Protein AF-A2FJ21-F1 (afdb_monomer_lite)

Sequence (201 aa):
MPNREFPWKVNTYGCFEEPEEEEEIDEIEDDSMVVILPEEIADHIIERTLNPHPFANYIYDKYVHAQSEGLKICIMNFILKLYCSEERRRDPSNKRFMEKLSVLRQAVALIFWSHLMCDEQRGSYISDYPDKKKVYHWAGMLDVLARDYASTHQESREVVHELCMARNRLRDEVTQGIYPDLEFPIPSVEEFKNYMNIQVC

Radius of gyration: 20.68 Å; chains: 1; bounding box: 57×54×44 Å

pLDDT: mean 85.11, std 20.12, range [29.27, 98.75]

Secondary structure (DSSP, 8-state):
-------------------------------SEEEE--HHHHHHHHHHHSS--HHHHHHHHHHHT-SSHHHHHHHHHHHHHHHHHHHTT--TT-HHHHHHHHHHHHHHHHHHHTTEEEETTTEEEEEE---HHHHHHHHHHHHHHHHHHHHH-TT-HHHHHHHHHHHHHHHHHHHHT-S------PPPHHHHHHHTT----

Organism: Trichomonas vaginalis (strain ATCC PRA-98 / G3) (NCBI:txid412133)

Foldseek 3Di:
DDDDDDDDDDDDDDDDDDDDDDPPPPPPVQQWDKDQADPVLVVVLVVLLPPADPVLVLLLVLLVPPPFPLLNLVSLVVLLVQLVVLVVVDDVVDPVSVVSNSNSLSSLSSVQNVQWDADPPRGIMGIDHLALSVLLSVLSSLLSSLVVCCVVDVPPPPSSVSSNVSSVVSVVCSVVCVGDHPVIDNDDPVVSCVSSVPDDD

Structure (mmCIF, N/CA/C/O backbone):
data_AF-A2FJ21-F1
#
_entry.id   AF-A2FJ21-F1
#
loop_
_atom_site.group_PDB
_atom_site.id
_atom_site.type_symbol
_atom_site.label_atom_id
_atom_site.label_alt_id
_atom_site.label_comp_id
_atom_site.label_asym_id
_atom_site.label_entity_id
_atom_site.label_seq_id
_atom_site.pdbx_PDB_ins_code
_atom_site.Cartn_x
_atom_site.Cartn_y
_atom_site.Cartn_z
_atom_site.occupancy
_atom_site.B_iso_or_equiv
_atom_site.auth_seq_id
_atom_site.auth_comp_id
_atom_site.auth_asym_id
_atom_site.auth_atom_id
_atom_site.pdbx_PDB_model_num
ATOM 1 N N . MET A 1 1 ? 15.520 -38.498 21.824 1.00 30.11 1 MET A N 1
ATOM 2 C CA . MET A 1 1 ? 14.236 -38.249 22.522 1.00 30.11 1 MET A CA 1
ATOM 3 C C . MET A 1 1 ? 13.357 -37.402 21.606 1.00 30.11 1 MET A C 1
ATOM 5 O O . MET A 1 1 ? 13.927 -36.656 20.825 1.00 30.11 1 MET A O 1
ATOM 9 N N . PRO A 1 2 ? 12.034 -37.616 21.592 1.00 37.94 2 PRO A N 1
ATOM 10 C CA . PRO A 1 2 ? 11.385 -38.402 20.537 1.00 37.94 2 PRO A CA 1
ATOM 11 C C . PRO A 1 2 ? 10.468 -37.608 19.587 1.00 37.94 2 PRO A C 1
ATOM 13 O O . PRO A 1 2 ? 10.102 -36.470 19.858 1.00 37.94 2 PRO A O 1
ATOM 16 N N . ASN A 1 3 ? 10.091 -38.311 18.511 1.00 43.38 3 ASN A N 1
ATOM 17 C CA . ASN A 1 3 ? 8.992 -38.102 17.564 1.00 43.38 3 ASN A CA 1
ATOM 18 C C . ASN A 1 3 ? 7.776 -37.336 18.096 1.00 43.38 3 ASN A C 1
ATOM 20 O O . ASN A 1 3 ? 7.296 -37.623 19.193 1.00 43.38 3 ASN A O 1
ATOM 24 N N . ARG A 1 4 ? 7.146 -36.582 17.189 1.00 38.44 4 ARG A N 1
ATOM 25 C CA . ARG A 1 4 ? 5.731 -36.794 16.847 1.00 38.44 4 ARG A CA 1
ATOM 26 C C . ARG A 1 4 ? 5.462 -36.329 15.417 1.00 38.44 4 ARG A C 1
ATOM 28 O O . ARG A 1 4 ? 5.354 -35.141 15.143 1.00 38.44 4 ARG A O 1
ATOM 35 N N . GLU A 1 5 ? 5.378 -37.312 14.524 1.00 46.72 5 GLU A N 1
ATOM 36 C CA . GLU A 1 5 ? 4.539 -37.234 13.332 1.00 46.72 5 GLU A CA 1
ATOM 37 C C . GLU A 1 5 ? 3.127 -36.804 13.747 1.00 46.72 5 GLU A C 1
ATOM 39 O O . GLU A 1 5 ? 2.624 -37.257 14.780 1.00 46.72 5 GLU A O 1
ATOM 44 N N . PHE A 1 6 ? 2.480 -35.982 12.924 1.00 31.64 6 PHE A N 1
ATOM 45 C CA . PHE A 1 6 ? 1.029 -35.864 12.943 1.00 31.64 6 PHE A CA 1
ATOM 46 C C . PHE A 1 6 ? 0.458 -36.490 11.657 1.00 31.64 6 PHE A C 1
ATOM 48 O O . PHE A 1 6 ? 0.691 -35.957 10.572 1.00 31.64 6 PHE A O 1
ATOM 55 N N . PRO A 1 7 ? -0.259 -37.628 11.769 1.00 46.72 7 PRO A N 1
ATOM 56 C CA . PRO A 1 7 ? -1.168 -38.129 10.740 1.00 46.72 7 PRO A CA 1
ATOM 57 C C . PRO A 1 7 ? -2.396 -37.194 10.729 1.00 46.72 7 PRO A C 1
ATOM 59 O O . PRO A 1 7 ? -2.650 -36.512 11.715 1.00 46.72 7 PRO A O 1
ATOM 62 N N . TRP A 1 8 ? -3.125 -36.988 9.636 1.00 34.34 8 TRP A N 1
ATOM 63 C CA . TRP A 1 8 ? -4.107 -37.918 9.090 1.00 34.34 8 TRP A CA 1
ATOM 64 C C . TRP A 1 8 ? -4.487 -37.499 7.662 1.00 34.34 8 TRP A C 1
ATOM 66 O O . TRP A 1 8 ? -4.773 -36.334 7.399 1.00 34.34 8 TRP A O 1
ATOM 76 N N . LYS A 1 9 ? -4.563 -38.486 6.761 1.00 41.34 9 LYS A N 1
ATOM 77 C CA . LYS A 1 9 ? -5.443 -38.450 5.587 1.00 41.34 9 LYS A CA 1
ATOM 78 C C . LYS A 1 9 ? -6.891 -38.511 6.073 1.00 41.34 9 LYS A C 1
ATOM 80 O O . LYS A 1 9 ? -7.191 -39.355 6.918 1.00 41.34 9 LYS A O 1
ATOM 85 N N . VAL A 1 10 ? -7.781 -37.720 5.479 1.00 32.09 10 VAL A N 1
ATOM 86 C CA . VAL A 1 10 ? -9.228 -37.943 5.582 1.00 32.09 10 VAL A CA 1
ATOM 87 C C . VAL A 1 10 ? -9.802 -38.147 4.182 1.00 32.09 10 VAL A C 1
ATOM 89 O O . VAL A 1 10 ? -9.403 -37.507 3.215 1.00 32.09 10 VAL A O 1
ATOM 92 N N . ASN A 1 11 ? -10.648 -39.166 4.120 1.00 34.59 11 ASN A N 1
ATOM 93 C CA . ASN A 1 11 ? -11.192 -39.879 2.979 1.00 34.59 11 ASN A CA 1
ATOM 94 C C . ASN A 1 11 ? -12.381 -39.119 2.369 1.00 34.59 11 ASN A C 1
ATOM 96 O O . ASN A 1 11 ? -13.323 -38.796 3.086 1.00 34.59 11 ASN A O 1
ATOM 100 N N . THR A 1 12 ? -12.366 -38.881 1.059 1.00 38.34 12 THR A N 1
ATOM 101 C CA . THR A 1 12 ? -13.492 -38.326 0.298 1.00 38.34 12 THR A CA 1
ATOM 102 C C . THR A 1 12 ? -14.231 -39.462 -0.402 1.00 38.34 12 THR A C 1
ATOM 104 O O . THR A 1 12 ? -13.945 -39.720 -1.563 1.00 38.34 12 THR A O 1
ATOM 107 N N . TYR A 1 13 ? -15.141 -40.173 0.264 1.00 29.27 13 TYR A N 1
ATOM 108 C CA . TYR A 1 13 ? -16.112 -41.009 -0.453 1.00 29.27 13 TYR A CA 1
ATOM 109 C C . TYR A 1 13 ? -17.388 -41.230 0.365 1.00 29.27 13 TYR A C 1
ATOM 111 O O . TYR A 1 13 ? -17.390 -41.996 1.324 1.00 29.27 13 TYR A O 1
ATOM 119 N N . GLY A 1 14 ? -18.458 -40.577 -0.103 1.00 38.06 14 GLY A N 1
ATOM 120 C CA . GLY A 1 14 ? -19.838 -41.061 -0.105 1.00 38.06 14 GLY A CA 1
ATOM 121 C C . GLY A 1 14 ? -20.602 -41.028 1.213 1.00 38.06 14 GLY A C 1
ATOM 122 O O . GLY A 1 14 ? -20.409 -41.911 2.038 1.00 38.06 14 GLY A O 1
ATOM 123 N N . CYS A 1 15 ? -21.561 -40.103 1.327 1.00 31.97 15 CYS A N 1
ATOM 124 C CA . CYS A 1 15 ? -22.841 -40.320 2.009 1.00 31.97 15 CYS A CA 1
ATOM 125 C C . CYS A 1 15 ? -23.865 -39.247 1.576 1.00 31.97 15 CYS A C 1
ATOM 127 O O . CYS A 1 15 ? -23.770 -38.109 2.010 1.00 31.97 15 CYS A O 1
ATOM 129 N N . PHE A 1 16 ? -24.818 -39.693 0.750 1.00 35.31 16 PHE A N 1
ATOM 130 C CA . PHE A 1 16 ? -26.215 -39.252 0.614 1.00 35.31 16 PHE A CA 1
ATOM 131 C C . PHE A 1 16 ? -26.543 -37.844 0.081 1.00 35.31 16 PHE A C 1
ATOM 133 O O . PHE A 1 16 ? -26.333 -36.830 0.734 1.00 35.31 16 PHE A O 1
ATOM 140 N N . GLU A 1 17 ? -27.157 -37.844 -1.109 1.00 46.75 17 GLU A N 1
ATOM 141 C CA . GLU A 1 17 ? -28.149 -36.853 -1.537 1.00 46.75 17 GLU A CA 1
ATOM 142 C C . GLU A 1 17 ? -29.374 -36.923 -0.613 1.00 46.75 17 GLU A C 1
ATOM 144 O O . GLU A 1 17 ? -29.880 -38.021 -0.396 1.00 46.75 17 GLU A O 1
ATOM 149 N N . GLU A 1 18 ? -29.866 -35.771 -0.158 1.00 41.09 18 GLU A N 1
ATOM 150 C CA . GLU A 1 18 ? -31.280 -35.361 -0.192 1.00 41.09 18 GLU A CA 1
ATOM 151 C C . GLU A 1 18 ? -31.297 -33.821 -0.361 1.00 41.09 18 GL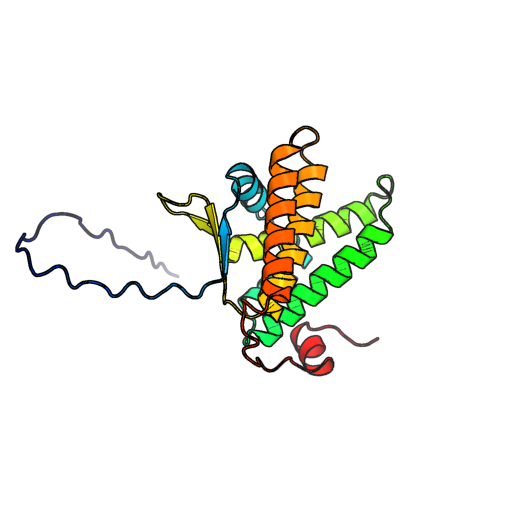U A C 1
ATOM 153 O O . GLU A 1 18 ? -30.410 -33.152 0.176 1.00 41.09 18 GLU A O 1
ATOM 158 N N . PRO A 1 19 ? -32.208 -33.246 -1.171 1.00 53.94 19 PRO A N 1
ATOM 159 C CA . PRO A 1 19 ? -32.237 -31.816 -1.448 1.00 53.94 19 PRO A CA 1
ATOM 160 C C . PRO A 1 19 ? -33.072 -31.119 -0.376 1.00 53.94 19 PRO A C 1
ATOM 162 O O . PRO A 1 19 ? -34.274 -31.362 -0.282 1.00 53.94 19 PRO A O 1
ATOM 165 N N . GLU A 1 20 ? -32.464 -30.232 0.400 1.00 43.53 20 GLU A N 1
ATOM 166 C CA . GLU A 1 20 ? -33.211 -29.372 1.313 1.00 43.53 20 GLU A CA 1
ATOM 167 C C . GLU A 1 20 ? -32.853 -27.917 1.028 1.00 43.53 20 GLU A C 1
ATOM 169 O O . GLU A 1 20 ? -31.712 -27.502 1.190 1.00 43.53 20 GLU A O 1
ATOM 174 N N . GLU A 1 21 ? -33.874 -27.249 0.483 1.00 48.06 21 GLU A N 1
ATOM 175 C CA . GLU A 1 21 ? -34.163 -25.816 0.434 1.00 48.06 21 GLU A CA 1
ATOM 176 C C . GLU A 1 21 ? -32.954 -24.893 0.223 1.00 48.06 21 GLU A C 1
ATOM 178 O O . GLU A 1 21 ? -32.136 -24.674 1.110 1.00 48.06 21 GLU A O 1
ATOM 183 N N . GLU A 1 22 ? -32.897 -24.290 -0.973 1.00 47.47 22 GLU A N 1
ATOM 184 C CA . GLU A 1 22 ? -32.210 -23.015 -1.178 1.00 47.47 22 GLU A CA 1
ATOM 185 C C . GLU A 1 22 ? -32.807 -22.015 -0.176 1.00 47.47 22 GLU A C 1
ATOM 187 O O . GLU A 1 22 ? -33.804 -21.349 -0.454 1.00 47.47 22 GLU A O 1
ATOM 192 N N . GLU A 1 23 ? -32.229 -21.941 1.026 1.00 43.25 23 GLU A N 1
ATOM 193 C CA . GLU A 1 23 ? -32.247 -20.705 1.787 1.00 43.25 23 GLU A CA 1
ATOM 194 C C . GLU A 1 23 ? -31.691 -19.661 0.817 1.00 43.25 23 GLU A C 1
ATOM 196 O O . GLU A 1 23 ? -30.538 -19.758 0.387 1.00 43.25 23 GLU A O 1
ATOM 201 N N . GLU A 1 24 ? -32.536 -18.708 0.406 1.00 46.31 24 GLU A N 1
ATOM 202 C CA . GLU A 1 24 ? -32.061 -17.413 -0.062 1.00 46.31 24 GLU A CA 1
ATOM 203 C C . GLU A 1 24 ? -31.112 -16.928 1.034 1.00 46.31 24 GLU A C 1
ATOM 205 O O . GLU A 1 24 ? -31.532 -16.432 2.079 1.00 46.31 24 GLU A O 1
ATOM 210 N N . ILE A 1 25 ? -29.816 -17.172 0.833 1.00 42.31 25 ILE A N 1
ATOM 211 C CA . ILE A 1 25 ? -28.772 -16.465 1.544 1.00 42.31 25 ILE A CA 1
ATOM 212 C C . ILE A 1 25 ? -29.037 -15.033 1.123 1.00 42.31 25 ILE A C 1
ATOM 214 O O . ILE A 1 25 ? -28.736 -14.676 -0.017 1.00 42.31 25 ILE A O 1
ATOM 218 N N . ASP A 1 26 ? -29.681 -14.262 2.003 1.00 37.19 26 ASP A N 1
ATOM 219 C CA . ASP A 1 26 ? -29.701 -12.812 1.913 1.00 37.19 26 ASP A CA 1
ATOM 220 C C . ASP A 1 26 ? -28.281 -12.428 1.500 1.00 37.19 26 ASP A C 1
ATOM 222 O O . ASP A 1 26 ? -27.333 -12.735 2.234 1.00 37.19 26 ASP A O 1
ATOM 226 N N . GLU A 1 27 ? -28.118 -11.883 0.287 1.00 40.59 27 GLU A N 1
ATOM 227 C CA . GLU A 1 27 ? -26.860 -11.284 -0.127 1.00 40.59 27 GLU A CA 1
ATOM 228 C C . GLU A 1 27 ? -26.545 -10.291 0.985 1.00 40.59 27 GLU A C 1
ATOM 230 O O . GLU A 1 27 ? -27.159 -9.229 1.083 1.00 40.59 27 GLU A O 1
ATOM 235 N N . ILE A 1 28 ? -25.649 -10.677 1.896 1.00 39.00 28 ILE A N 1
ATOM 236 C CA . ILE A 1 28 ? -25.002 -9.729 2.775 1.00 39.00 28 ILE A CA 1
ATOM 237 C C . ILE A 1 28 ? -24.341 -8.819 1.759 1.00 39.00 28 ILE A C 1
ATOM 239 O O . ILE A 1 28 ? -23.383 -9.252 1.115 1.00 39.00 28 ILE A O 1
ATOM 243 N N . GLU A 1 29 ? -24.933 -7.643 1.522 1.00 47.56 29 GLU A N 1
ATOM 244 C CA . GLU A 1 29 ? -24.290 -6.566 0.789 1.00 47.56 29 GLU A CA 1
ATOM 245 C C . GLU A 1 29 ? -22.921 -6.472 1.442 1.00 47.56 29 GLU A C 1
ATOM 247 O O . GLU A 1 29 ? -22.798 -6.112 2.615 1.00 47.56 29 GLU A O 1
ATOM 252 N N . ASP A 1 30 ? -21.919 -7.015 0.750 1.00 56.59 30 ASP A N 1
ATOM 253 C CA . ASP A 1 30 ? -20.574 -7.112 1.268 1.00 56.59 30 ASP A CA 1
ATOM 254 C C . ASP A 1 30 ? -20.103 -5.669 1.263 1.00 56.59 30 ASP A C 1
ATOM 256 O O . ASP A 1 30 ? -19.600 -5.165 0.259 1.00 56.59 30 ASP A O 1
ATOM 260 N N . ASP A 1 31 ? -20.359 -4.989 2.382 1.00 70.62 31 ASP A N 1
ATOM 261 C CA . ASP A 1 31 ? -20.002 -3.611 2.677 1.00 70.62 31 ASP A CA 1
ATOM 262 C C . ASP A 1 31 ? -18.473 -3.456 2.666 1.00 70.62 31 ASP A C 1
ATOM 264 O O . ASP A 1 31 ? -17.942 -2.547 3.271 1.00 70.62 31 ASP A O 1
ATOM 268 N N . SER A 1 32 ? -17.696 -4.333 2.035 1.00 84.56 32 SER A N 1
ATOM 269 C CA . SER A 1 32 ? -16.263 -4.186 1.887 1.00 84.56 32 SER A CA 1
ATOM 270 C C . SER A 1 32 ? -15.908 -3.236 0.744 1.00 84.56 32 SER A C 1
ATOM 272 O O . SER A 1 32 ? -16.554 -3.129 -0.299 1.00 84.56 32 SER A O 1
ATOM 274 N N . MET A 1 33 ? -14.801 -2.527 0.930 1.00 92.25 33 MET A N 1
ATOM 275 C CA . MET A 1 33 ? -14.124 -1.865 -0.169 1.00 92.25 33 MET A CA 1
ATOM 276 C C . MET A 1 33 ? -13.436 -2.930 -1.019 1.00 92.25 33 MET A C 1
ATOM 278 O O . MET A 1 33 ? -12.579 -3.659 -0.522 1.00 92.25 33 MET A O 1
ATOM 282 N N . VAL A 1 34 ? -13.790 -2.980 -2.305 1.00 93.56 34 VAL A N 1
ATOM 283 C CA . VAL A 1 34 ? -13.222 -3.924 -3.275 1.00 93.56 34 VAL A CA 1
ATOM 284 C C . VAL A 1 34 ? -12.434 -3.184 -4.355 1.00 93.56 34 VAL A C 1
ATOM 286 O O . VAL A 1 34 ? -12.918 -2.225 -4.971 1.00 93.56 34 VAL A O 1
ATOM 289 N N . VAL A 1 35 ? -11.216 -3.656 -4.631 1.00 95.38 35 VAL A N 1
ATOM 290 C CA . VAL A 1 35 ? -10.390 -3.221 -5.768 1.00 95.38 35 VAL A CA 1
ATOM 291 C C . VAL A 1 35 ? -10.004 -4.432 -6.599 1.00 95.38 35 VAL A C 1
ATOM 293 O O . VAL A 1 35 ? -9.167 -5.225 -6.181 1.00 95.38 35 VAL A O 1
ATOM 296 N N . ILE A 1 36 ? -10.579 -4.542 -7.793 1.00 95.00 36 ILE A N 1
ATOM 297 C CA . ILE A 1 36 ? -10.160 -5.538 -8.782 1.00 95.00 36 ILE A CA 1
ATOM 298 C C . ILE A 1 36 ? -8.760 -5.167 -9.277 1.00 95.00 36 ILE A C 1
ATOM 300 O O . ILE A 1 36 ? -8.492 -3.998 -9.577 1.00 95.00 36 ILE A O 1
ATOM 304 N N . LEU A 1 37 ? -7.870 -6.155 -9.330 1.00 94.88 37 LEU A N 1
ATOM 305 C CA . LEU A 1 37 ? -6.497 -6.002 -9.788 1.00 94.88 37 LEU A CA 1
ATOM 306 C C . LEU A 1 37 ? -6.287 -6.762 -11.103 1.00 94.88 37 LEU A C 1
ATOM 308 O O . LEU A 1 37 ? -6.768 -7.887 -11.237 1.00 94.88 37 LEU A O 1
ATOM 312 N N . PRO A 1 38 ? -5.505 -6.205 -12.043 1.00 94.38 38 PRO A N 1
ATOM 313 C CA . PRO A 1 38 ? -4.992 -6.981 -13.166 1.00 94.38 38 PRO A CA 1
ATOM 314 C C . PRO A 1 38 ? -4.183 -8.179 -12.660 1.00 94.38 38 PRO A C 1
ATOM 316 O O . PRO A 1 38 ? -3.446 -8.051 -11.678 1.00 94.38 38 PRO A O 1
ATOM 319 N N . GLU A 1 39 ? -4.275 -9.322 -13.342 1.00 93.12 39 GLU A N 1
ATOM 320 C CA . GLU A 1 39 ? -3.564 -10.554 -12.959 1.00 93.12 39 GLU A CA 1
ATOM 321 C C . GLU A 1 39 ? -2.051 -10.317 -12.827 1.00 93.12 39 GLU A C 1
ATOM 323 O O . GLU A 1 39 ? -1.452 -10.659 -11.812 1.00 93.12 39 GLU A O 1
ATOM 328 N N . GLU A 1 40 ? -1.466 -9.566 -13.761 1.00 94.69 40 GLU A N 1
ATOM 329 C CA . GLU A 1 40 ? -0.047 -9.187 -13.742 1.00 94.69 40 GLU A CA 1
ATOM 330 C C . GLU A 1 40 ? 0.362 -8.398 -12.485 1.00 94.69 40 GLU A C 1
ATOM 332 O O . GLU A 1 40 ? 1.507 -8.461 -12.037 1.00 94.69 40 GLU A O 1
ATOM 337 N N . ILE A 1 41 ? -0.566 -7.637 -11.896 1.00 96.38 41 ILE A N 1
ATOM 338 C CA . ILE A 1 41 ? -0.317 -6.928 -10.639 1.00 96.38 41 ILE A CA 1
ATOM 339 C C . ILE A 1 41 ? -0.385 -7.881 -9.453 1.00 96.38 41 ILE A C 1
ATOM 341 O O . ILE A 1 41 ? 0.413 -7.733 -8.526 1.00 96.38 41 ILE A O 1
ATOM 345 N N . ALA A 1 42 ? -1.309 -8.842 -9.468 1.00 96.12 42 ALA A N 1
ATOM 346 C CA . ALA A 1 42 ? -1.369 -9.878 -8.445 1.00 96.12 42 ALA A CA 1
ATOM 347 C C . ALA A 1 42 ? -0.074 -10.707 -8.435 1.00 96.12 42 ALA A C 1
ATOM 349 O O . ALA A 1 42 ? 0.530 -10.879 -7.374 1.00 96.12 42 ALA A O 1
ATOM 350 N N . ASP A 1 43 ? 0.416 -11.101 -9.611 1.00 95.62 43 ASP A N 1
ATOM 351 C CA . ASP A 1 43 ? 1.698 -11.791 -9.764 1.00 95.62 43 ASP A CA 1
ATOM 352 C C . ASP A 1 43 ? 2.864 -10.933 -9.266 1.00 95.62 43 ASP A C 1
ATOM 354 O O . ASP A 1 43 ? 3.661 -11.388 -8.443 1.00 95.62 43 ASP A O 1
ATOM 358 N N . HIS A 1 44 ? 2.924 -9.655 -9.661 1.00 96.81 44 HIS A N 1
ATOM 359 C CA . HIS A 1 44 ? 3.949 -8.727 -9.167 1.00 96.81 44 HIS A CA 1
ATOM 360 C C . HIS A 1 44 ? 3.915 -8.593 -7.639 1.00 96.81 44 HIS A C 1
ATOM 362 O O . HIS A 1 44 ? 4.963 -8.575 -6.996 1.00 96.81 44 HIS A O 1
ATOM 368 N N . ILE A 1 45 ? 2.732 -8.525 -7.018 1.00 97.75 45 ILE A N 1
ATOM 369 C CA . ILE A 1 45 ? 2.605 -8.512 -5.552 1.00 97.75 45 ILE A CA 1
ATOM 370 C C . ILE A 1 45 ? 3.235 -9.779 -4.963 1.00 97.75 45 ILE A C 1
ATOM 372 O O . ILE A 1 45 ? 4.077 -9.672 -4.066 1.00 97.75 45 ILE A O 1
ATOM 376 N N . ILE A 1 46 ? 2.866 -10.955 -5.478 1.00 97.00 46 ILE A N 1
ATOM 377 C CA . ILE A 1 46 ? 3.370 -12.251 -5.006 1.00 97.00 46 ILE A CA 1
ATOM 378 C C . ILE A 1 46 ? 4.894 -12.306 -5.136 1.00 97.00 46 ILE A C 1
ATOM 380 O O . ILE A 1 46 ? 5.573 -12.591 -4.149 1.00 97.00 46 ILE A O 1
ATOM 384 N N . GLU A 1 47 ? 5.451 -11.950 -6.294 1.00 96.88 47 GLU A N 1
ATOM 385 C CA . GLU A 1 47 ? 6.898 -11.913 -6.520 1.00 96.88 47 GLU A CA 1
ATOM 386 C C . GLU A 1 47 ? 7.620 -11.028 -5.502 1.00 96.88 47 GLU A C 1
ATOM 388 O O . GLU A 1 47 ? 8.657 -11.407 -4.949 1.00 96.88 47 GLU A O 1
ATOM 393 N N . ARG A 1 48 ? 7.060 -9.852 -5.202 1.00 96.56 48 ARG A N 1
ATOM 394 C CA . ARG A 1 48 ? 7.649 -8.916 -4.238 1.00 96.56 48 ARG A CA 1
ATOM 395 C C . ARG A 1 48 ? 7.604 -9.455 -2.814 1.00 96.56 48 ARG A C 1
ATOM 397 O O . ARG A 1 48 ? 8.483 -9.104 -2.027 1.00 96.56 48 ARG A O 1
ATOM 404 N N . THR A 1 49 ? 6.648 -10.316 -2.472 1.00 96.56 49 THR A N 1
ATOM 405 C CA . THR A 1 49 ? 6.575 -10.934 -1.136 1.00 96.56 49 THR A CA 1
ATOM 406 C C . THR A 1 49 ? 7.618 -12.026 -0.903 1.00 96.56 49 THR A C 1
ATOM 408 O O . THR A 1 49 ? 7.892 -12.374 0.248 1.00 96.56 49 THR A O 1
ATOM 411 N N . LEU A 1 50 ? 8.257 -12.535 -1.961 1.00 96.00 50 LEU A N 1
ATOM 412 C CA . LEU A 1 50 ? 9.297 -13.549 -1.834 1.00 96.00 50 LEU A CA 1
ATOM 413 C C . LEU A 1 50 ? 10.532 -12.967 -1.131 1.00 96.00 50 LEU A C 1
ATOM 415 O O . LEU A 1 50 ? 11.088 -11.952 -1.547 1.00 96.00 50 LEU A O 1
ATOM 419 N N . ASN A 1 51 ? 11.001 -13.653 -0.084 1.00 96.06 51 ASN A N 1
ATOM 420 C CA . ASN A 1 51 ? 12.184 -13.277 0.704 1.00 96.06 51 ASN A CA 1
ATOM 421 C C . ASN A 1 51 ? 12.128 -11.821 1.216 1.00 96.06 51 ASN A C 1
ATOM 423 O O . ASN A 1 51 ? 12.924 -10.975 0.788 1.00 96.06 51 ASN A O 1
ATOM 427 N N . PRO A 1 52 ? 11.193 -11.502 2.129 1.00 96.44 52 PRO A N 1
ATOM 428 C CA . PRO A 1 52 ? 10.986 -10.134 2.569 1.00 96.44 52 PRO A CA 1
ATOM 429 C C . PRO A 1 52 ? 12.210 -9.593 3.313 1.00 96.44 52 PRO A C 1
ATOM 431 O O . PRO A 1 52 ? 12.766 -10.233 4.209 1.00 96.44 52 PRO A O 1
ATOM 434 N N . HIS A 1 53 ? 12.620 -8.372 2.969 1.00 98.12 53 HIS A N 1
ATOM 435 C CA . HIS A 1 53 ? 13.659 -7.652 3.691 1.00 98.12 53 HIS A CA 1
ATOM 436 C C . HIS A 1 53 ? 13.247 -7.494 5.169 1.00 98.12 53 HIS A C 1
ATOM 438 O O . HIS A 1 53 ? 12.086 -7.168 5.429 1.00 98.12 53 HIS A O 1
ATOM 444 N N . PRO A 1 54 ? 14.162 -7.619 6.154 1.00 97.88 54 PRO A N 1
ATOM 445 C CA . PRO A 1 54 ? 13.802 -7.600 7.577 1.00 97.88 54 PRO A CA 1
ATOM 446 C C . PRO A 1 54 ? 12.977 -6.382 8.005 1.00 97.88 54 PRO A C 1
ATOM 448 O O . PRO A 1 54 ? 12.022 -6.506 8.762 1.00 97.88 54 PRO A O 1
ATOM 451 N N . PHE A 1 55 ? 13.304 -5.196 7.483 1.00 96.50 55 PHE A N 1
ATOM 452 C CA . PHE A 1 55 ? 12.522 -3.986 7.757 1.00 96.50 55 PHE A CA 1
ATOM 453 C C . PHE A 1 55 ? 11.134 -3.996 7.095 1.00 96.50 55 PHE A C 1
ATOM 455 O O . PHE A 1 55 ? 10.189 -3.452 7.662 1.00 96.50 55 PHE A O 1
ATOM 462 N N . ALA A 1 56 ? 10.994 -4.615 5.919 1.00 97.94 56 ALA A N 1
ATOM 463 C CA . ALA A 1 56 ? 9.696 -4.743 5.272 1.00 97.94 56 ALA A CA 1
ATOM 464 C C . ALA A 1 56 ? 8.800 -5.723 6.033 1.00 97.94 56 ALA A C 1
ATOM 466 O O . ALA A 1 56 ? 7.661 -5.385 6.352 1.00 97.94 56 ALA A O 1
ATOM 467 N N . ASN A 1 57 ? 9.363 -6.874 6.420 1.00 98.06 57 ASN A N 1
ATOM 468 C CA . ASN A 1 57 ? 8.683 -7.845 7.269 1.00 98.06 57 ASN A CA 1
ATOM 469 C C . ASN A 1 57 ? 8.296 -7.235 8.617 1.00 98.06 57 ASN A C 1
ATOM 471 O O . ASN A 1 57 ? 7.184 -7.428 9.071 1.00 98.06 57 ASN A O 1
ATOM 475 N N . TYR A 1 58 ? 9.166 -6.419 9.217 1.00 97.81 58 TYR A N 1
ATOM 476 C CA . TYR A 1 58 ? 8.857 -5.715 10.459 1.00 97.81 58 TYR A CA 1
ATOM 477 C C . TYR A 1 58 ? 7.602 -4.834 10.355 1.00 97.81 58 TYR A C 1
ATOM 479 O O . TYR A 1 58 ? 6.751 -4.868 11.241 1.00 97.81 58 TYR A O 1
ATOM 487 N N . ILE A 1 59 ? 7.475 -4.038 9.285 1.00 97.62 59 ILE A N 1
ATOM 488 C CA . ILE A 1 59 ? 6.287 -3.196 9.076 1.00 97.62 59 ILE A CA 1
ATOM 489 C C . ILE A 1 59 ? 5.048 -4.070 8.851 1.00 97.62 59 ILE A C 1
ATOM 491 O O . ILE A 1 59 ? 3.995 -3.790 9.422 1.00 97.62 59 ILE A O 1
ATOM 495 N N . TYR A 1 60 ? 5.181 -5.127 8.051 1.00 98.38 60 TYR A N 1
ATOM 496 C CA . TYR A 1 60 ? 4.107 -6.078 7.788 1.00 98.38 60 TYR A CA 1
ATOM 497 C C . TYR A 1 60 ? 3.632 -6.796 9.061 1.00 98.38 60 TYR A C 1
ATOM 499 O O . TYR A 1 60 ? 2.439 -6.811 9.349 1.00 98.38 60 TYR A O 1
ATOM 507 N N . ASP A 1 61 ? 4.552 -7.288 9.889 1.00 98.06 61 ASP A N 1
ATOM 508 C CA . ASP A 1 61 ? 4.240 -7.937 11.162 1.00 98.06 61 ASP A CA 1
ATOM 509 C C . ASP A 1 61 ? 3.474 -6.980 12.081 1.00 98.06 61 ASP A C 1
ATOM 511 O O . ASP A 1 61 ? 2.484 -7.369 12.701 1.00 98.06 61 ASP A O 1
ATOM 515 N N . LYS A 1 62 ? 3.888 -5.706 12.139 1.00 98.06 62 LYS A N 1
ATOM 516 C CA . LYS A 1 62 ? 3.158 -4.661 12.872 1.00 98.06 62 LYS A CA 1
ATOM 517 C C . LYS A 1 62 ? 1.766 -4.421 12.292 1.00 98.06 62 LYS A C 1
ATOM 519 O O . LYS A 1 62 ? 0.843 -4.157 13.050 1.00 98.06 62 LYS A O 1
ATOM 524 N N . TYR A 1 63 ? 1.598 -4.500 10.977 1.00 98.19 63 TYR A N 1
ATOM 525 C CA . TYR A 1 63 ? 0.297 -4.325 10.337 1.00 98.19 63 TYR A CA 1
ATOM 526 C C . TYR A 1 63 ? -0.666 -5.471 10.677 1.00 98.19 63 TYR A C 1
ATOM 528 O O . TYR A 1 63 ? -1.775 -5.222 11.149 1.00 98.19 63 TYR A O 1
ATOM 536 N N . VAL A 1 64 ? -0.231 -6.721 10.502 1.00 97.56 64 VAL A N 1
ATOM 537 C CA . VAL A 1 64 ? -1.073 -7.912 10.715 1.00 97.56 64 VAL A CA 1
ATOM 538 C C . VAL A 1 64 ? -1.434 -8.104 12.188 1.00 97.56 64 VAL A C 1
ATOM 540 O O . VAL A 1 64 ? -2.554 -8.496 12.502 1.00 97.56 64 VAL A O 1
ATOM 543 N N . HIS A 1 65 ? -0.522 -7.775 13.107 1.00 97.19 65 HIS A N 1
ATOM 544 C CA . HIS A 1 65 ? -0.751 -7.892 14.552 1.00 97.19 65 HIS A CA 1
ATOM 545 C C . HIS A 1 65 ? -1.275 -6.593 15.189 1.00 97.19 65 HIS A C 1
ATOM 547 O O . HIS A 1 65 ? -1.216 -6.423 16.414 1.00 97.19 65 HIS A O 1
ATOM 553 N N . ALA A 1 66 ? -1.742 -5.634 14.388 1.00 96.44 66 ALA A N 1
ATOM 554 C CA . ALA A 1 66 ? -2.378 -4.429 14.897 1.00 96.44 66 ALA A CA 1
ATOM 555 C C . ALA A 1 66 ? -3.693 -4.789 15.603 1.00 96.44 66 ALA A C 1
ATOM 557 O O . ALA A 1 66 ? -4.582 -5.399 15.018 1.00 96.44 66 ALA A O 1
ATOM 558 N N . GLN A 1 67 ? -3.826 -4.380 16.867 1.00 94.06 67 GLN A N 1
ATOM 559 C CA . GLN A 1 67 ? -4.998 -4.690 17.699 1.00 94.06 67 GLN A CA 1
ATOM 560 C C . GLN A 1 67 ? -6.224 -3.824 17.373 1.00 94.06 67 GLN A C 1
ATOM 562 O O . GLN A 1 67 ? -7.294 -4.035 17.937 1.00 94.06 67 GLN A O 1
ATOM 567 N N . SER A 1 68 ? -6.073 -2.824 16.503 1.00 94.00 68 SER A N 1
ATOM 568 C CA . SER A 1 68 ? -7.157 -1.939 16.089 1.00 94.00 68 SER A CA 1
ATOM 569 C C . SER A 1 68 ? -6.980 -1.465 14.650 1.00 94.00 68 SER A C 1
ATOM 571 O O . SER A 1 68 ? -5.863 -1.338 14.141 1.00 94.00 68 SER A O 1
ATOM 573 N N . GLU A 1 69 ? -8.096 -1.120 14.014 1.00 93.88 69 GLU A N 1
ATOM 574 C CA . GLU A 1 69 ? -8.103 -0.516 12.680 1.00 93.88 69 GLU A CA 1
ATOM 575 C C . GLU A 1 69 ? -7.409 0.853 12.666 1.00 93.88 69 GLU A C 1
ATOM 577 O O . GLU A 1 69 ? -6.678 1.178 11.730 1.00 93.88 69 GLU A O 1
ATOM 582 N N . GLY A 1 70 ? -7.514 1.615 13.761 1.00 95.25 70 GLY A N 1
ATOM 583 C CA . GLY A 1 70 ? -6.759 2.857 13.941 1.00 95.25 70 GLY A CA 1
ATOM 584 C C . GLY A 1 70 ? -5.239 2.652 13.888 1.00 95.25 70 GLY A C 1
ATOM 585 O O . GLY A 1 70 ? -4.533 3.454 13.275 1.00 95.25 70 GLY A O 1
ATOM 586 N N . LEU A 1 71 ? -4.719 1.557 14.462 1.00 96.44 71 LEU A N 1
ATOM 587 C CA . LEU A 1 71 ? -3.300 1.200 14.343 1.00 96.44 71 LEU A CA 1
ATOM 588 C C . LEU A 1 71 ? -2.929 0.841 12.900 1.00 96.44 71 LEU A C 1
ATOM 590 O O . LEU A 1 71 ? -1.929 1.362 12.405 1.00 96.44 71 LEU A O 1
ATOM 594 N N . LYS A 1 72 ? -3.736 0.029 12.202 1.00 96.69 72 LYS A N 1
ATOM 595 C CA . LYS A 1 72 ? -3.502 -0.303 10.782 1.00 96.69 72 LYS A CA 1
ATOM 596 C C . LYS A 1 72 ? -3.440 0.953 9.913 1.00 96.69 72 LYS A C 1
ATOM 598 O O . LYS A 1 72 ? -2.485 1.119 9.154 1.00 96.69 72 LYS A O 1
ATOM 603 N N . ILE A 1 73 ? -4.384 1.880 10.091 1.00 96.19 73 ILE A N 1
ATOM 604 C CA . ILE A 1 73 ? -4.402 3.181 9.402 1.00 96.19 73 ILE A CA 1
ATOM 605 C C . ILE A 1 73 ? -3.114 3.968 9.690 1.00 96.19 73 ILE A C 1
ATOM 607 O O . ILE A 1 73 ? -2.486 4.493 8.768 1.00 96.19 73 ILE A O 1
ATOM 611 N N . CYS A 1 74 ? -2.670 4.031 10.949 1.00 96.69 74 CYS A N 1
ATOM 612 C CA . CYS A 1 74 ? -1.422 4.709 11.306 1.00 96.69 74 CYS A CA 1
ATOM 613 C C . CYS A 1 74 ? -0.185 4.062 10.664 1.00 96.69 74 CYS A C 1
ATOM 615 O O . CYS A 1 74 ? 0.712 4.784 10.224 1.00 96.69 74 CYS A O 1
ATOM 617 N N . ILE A 1 75 ? -0.142 2.732 10.557 1.00 97.94 75 ILE A N 1
ATOM 618 C CA . ILE A 1 75 ? 0.947 2.001 9.892 1.00 97.94 75 ILE A CA 1
ATOM 619 C C . ILE A 1 75 ? 0.954 2.293 8.389 1.00 97.94 75 ILE A C 1
ATOM 621 O O . ILE A 1 75 ? 2.007 2.643 7.852 1.00 97.94 75 ILE A O 1
ATOM 625 N N . MET A 1 76 ? -0.208 2.241 7.727 1.00 97.94 76 MET A N 1
ATOM 626 C CA . MET A 1 76 ? -0.353 2.612 6.312 1.00 97.94 76 MET A CA 1
ATOM 627 C C . MET A 1 76 ? 0.088 4.065 6.069 1.00 97.94 76 MET A C 1
ATOM 629 O O . MET A 1 76 ? 0.848 4.356 5.147 1.00 97.94 76 MET A O 1
ATOM 633 N N . ASN A 1 77 ? -0.315 5.001 6.931 1.00 96.81 77 ASN A N 1
ATOM 634 C CA . ASN A 1 77 ? 0.122 6.396 6.841 1.00 96.81 77 ASN A CA 1
ATOM 635 C C . ASN A 1 77 ? 1.638 6.543 7.032 1.00 96.81 77 ASN A C 1
ATOM 637 O O . ASN A 1 77 ? 2.295 7.316 6.333 1.00 96.81 77 ASN A O 1
ATOM 641 N N . PHE A 1 78 ? 2.205 5.813 7.994 1.00 96.62 78 PHE A N 1
ATOM 642 C CA . PHE A 1 78 ? 3.632 5.835 8.292 1.00 96.62 78 PHE A CA 1
ATOM 643 C C . PHE A 1 78 ? 4.461 5.379 7.091 1.00 96.62 78 PHE A C 1
ATOM 645 O O . PHE A 1 78 ? 5.358 6.112 6.667 1.00 96.62 78 PHE A O 1
ATOM 652 N N . ILE A 1 79 ? 4.130 4.229 6.496 1.00 97.25 79 ILE A N 1
ATOM 653 C CA . ILE A 1 79 ? 4.851 3.728 5.322 1.00 97.25 79 ILE A CA 1
ATOM 654 C C . ILE A 1 79 ? 4.696 4.662 4.115 1.00 97.25 79 ILE A C 1
ATOM 656 O O . ILE A 1 79 ? 5.693 4.960 3.456 1.00 97.25 79 ILE A O 1
ATOM 660 N N . LEU A 1 80 ? 3.502 5.215 3.873 1.00 97.44 80 LEU A N 1
ATOM 661 C CA . LEU A 1 80 ? 3.274 6.172 2.785 1.00 97.44 80 LEU A CA 1
ATOM 662 C C . LEU A 1 80 ? 4.078 7.463 2.970 1.00 97.44 80 LEU A C 1
ATOM 664 O O . LEU A 1 80 ? 4.679 7.960 2.016 1.00 97.44 80 LEU A O 1
ATOM 668 N N . L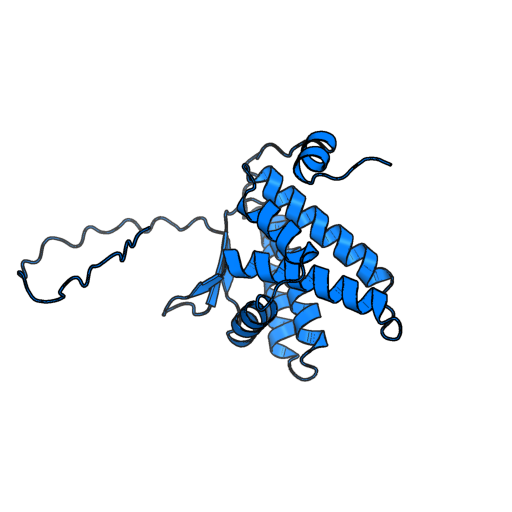YS A 1 81 ? 4.146 8.001 4.194 1.00 95.50 81 LYS A N 1
ATOM 669 C CA . LYS A 1 81 ? 4.969 9.181 4.508 1.00 95.50 81 LYS A CA 1
ATOM 670 C C . LYS A 1 81 ? 6.457 8.910 4.320 1.00 95.50 81 LYS A C 1
ATOM 672 O O . LYS A 1 81 ? 7.144 9.752 3.736 1.00 95.50 81 LYS A O 1
ATOM 677 N N . LEU A 1 82 ? 6.949 7.757 4.778 1.00 94.31 82 LEU A N 1
ATOM 678 C CA . LEU A 1 82 ? 8.336 7.348 4.546 1.00 94.31 82 LEU A CA 1
ATOM 679 C C . LEU A 1 82 ? 8.628 7.226 3.049 1.00 94.31 82 LEU A C 1
ATOM 681 O O . LEU A 1 82 ? 9.595 7.815 2.570 1.00 94.31 82 LEU A O 1
ATOM 685 N N . TYR A 1 83 ? 7.757 6.540 2.306 1.00 95.94 83 TYR A N 1
ATOM 686 C CA . TYR A 1 83 ? 7.889 6.375 0.863 1.00 95.94 83 TYR A CA 1
ATOM 687 C C . TYR A 1 83 ? 7.926 7.723 0.141 1.00 95.94 83 TYR A C 1
ATOM 689 O O . TYR A 1 83 ? 8.860 7.991 -0.609 1.00 95.94 83 TYR A O 1
ATOM 697 N N . CYS A 1 84 ? 6.979 8.618 0.425 1.00 93.00 84 CYS A N 1
ATOM 698 C CA . CYS A 1 84 ? 6.924 9.938 -0.203 1.00 93.00 84 CYS A CA 1
ATOM 699 C C . CYS A 1 84 ? 8.152 10.799 0.128 1.00 93.00 84 CYS A C 1
ATOM 701 O O . CYS A 1 84 ? 8.616 11.563 -0.719 1.00 93.00 84 CYS A O 1
ATOM 703 N N . SER A 1 85 ? 8.674 10.703 1.354 1.00 91.25 85 SER A N 1
ATOM 704 C CA . SER A 1 85 ? 9.897 11.405 1.760 1.00 91.25 85 SER A CA 1
ATOM 705 C C . SER A 1 85 ? 11.110 10.931 0.958 1.00 91.25 85 SER A C 1
ATOM 707 O O . SER A 1 85 ? 11.888 11.759 0.480 1.00 91.25 85 SER A O 1
ATOM 709 N N . GLU A 1 86 ? 11.269 9.618 0.787 1.00 90.75 86 GLU A N 1
ATOM 710 C CA . GLU A 1 86 ? 12.392 9.057 0.034 1.00 90.75 86 GLU A CA 1
ATOM 711 C C . GLU A 1 86 ? 12.216 9.241 -1.486 1.00 90.75 86 GLU A C 1
ATOM 713 O O . GLU A 1 86 ? 13.182 9.578 -2.167 1.00 90.75 86 GLU A O 1
ATOM 718 N N . GLU A 1 87 ? 10.999 9.132 -2.032 1.00 89.44 87 GLU A N 1
ATOM 719 C CA . GLU A 1 87 ? 10.733 9.305 -3.472 1.00 89.44 87 GLU A CA 1
ATOM 720 C C . GLU A 1 87 ? 11.003 10.752 -3.920 1.00 89.44 87 GLU A C 1
ATOM 722 O O . GLU A 1 87 ? 11.536 10.975 -5.004 1.00 89.44 87 GLU A O 1
ATOM 727 N N . ARG A 1 88 ? 10.745 11.758 -3.070 1.00 87.94 88 ARG A N 1
ATOM 728 C CA . ARG A 1 88 ? 11.126 13.162 -3.348 1.00 87.94 88 ARG A CA 1
ATOM 729 C C . ARG A 1 88 ? 12.635 13.370 -3.484 1.00 87.94 88 ARG A C 1
ATOM 731 O O . ARG A 1 88 ? 13.060 14.365 -4.062 1.00 87.94 88 ARG A O 1
ATOM 738 N N . ARG A 1 89 ? 13.435 12.465 -2.922 1.00 87.19 89 ARG A N 1
ATOM 739 C CA . ARG A 1 89 ? 14.903 12.474 -2.977 1.00 87.19 89 ARG A CA 1
ATOM 740 C C 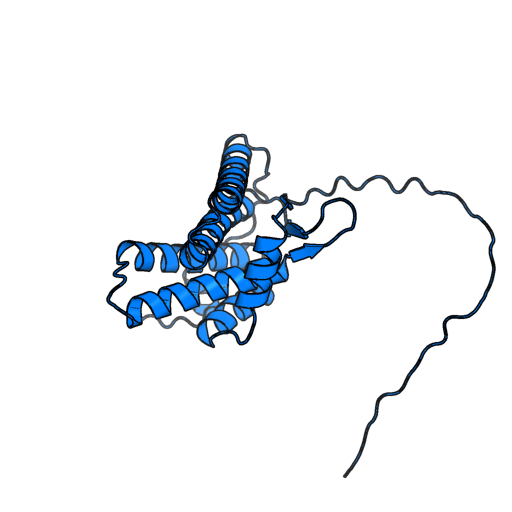. ARG A 1 89 ? 15.437 11.457 -3.983 1.00 87.19 89 ARG A C 1
ATOM 742 O O . ARG A 1 89 ? 16.624 11.141 -3.944 1.00 87.19 89 ARG A O 1
ATOM 749 N N . ARG A 1 90 ? 14.569 10.907 -4.839 1.00 84.56 90 ARG A N 1
ATOM 750 C CA . ARG A 1 90 ? 14.928 9.849 -5.775 1.00 84.56 90 ARG A CA 1
ATOM 751 C C . ARG A 1 90 ? 16.081 10.291 -6.667 1.00 84.56 90 ARG A C 1
ATOM 753 O O . ARG A 1 90 ? 15.974 11.241 -7.436 1.00 84.56 90 ARG A O 1
ATOM 760 N N . ASP A 1 91 ? 17.145 9.511 -6.592 1.00 85.56 91 ASP A N 1
ATOM 761 C CA . ASP A 1 91 ? 18.315 9.603 -7.446 1.00 85.56 91 ASP A CA 1
ATOM 762 C C . ASP A 1 91 ? 18.624 8.186 -7.950 1.00 85.56 91 ASP A C 1
ATOM 764 O O . ASP A 1 91 ? 19.110 7.359 -7.172 1.00 85.56 91 ASP A O 1
ATOM 768 N N . PRO A 1 92 ? 18.333 7.875 -9.229 1.00 85.19 92 PRO A N 1
ATOM 769 C CA . PRO A 1 92 ? 18.583 6.554 -9.802 1.00 85.19 92 PRO A CA 1
ATOM 770 C C . PRO A 1 92 ? 20.047 6.105 -9.724 1.00 85.19 92 PRO A C 1
ATOM 772 O O . PRO A 1 92 ? 20.319 4.907 -9.761 1.00 85.19 92 PRO A O 1
ATOM 775 N N . SER A 1 93 ? 20.994 7.043 -9.610 1.00 89.31 93 SER A N 1
ATOM 776 C CA . SER A 1 93 ? 22.418 6.726 -9.470 1.00 89.31 93 SER A CA 1
ATOM 777 C C . SER A 1 93 ? 22.795 6.312 -8.042 1.00 89.31 93 SER A C 1
ATOM 779 O O . SER A 1 93 ? 23.794 5.617 -7.828 1.00 89.31 93 SER A O 1
ATOM 781 N N . ASN A 1 94 ? 21.972 6.668 -7.051 1.00 90.69 94 ASN A N 1
ATOM 782 C CA . ASN A 1 94 ? 22.221 6.363 -5.653 1.00 90.69 94 ASN A CA 1
ATOM 783 C C . ASN A 1 94 ? 21.591 5.025 -5.248 1.00 90.69 94 ASN A C 1
ATOM 785 O O . ASN A 1 94 ? 20.453 4.948 -4.776 1.00 90.69 94 ASN A O 1
ATOM 789 N N . LYS A 1 95 ? 22.386 3.957 -5.368 1.00 90.31 95 LYS A N 1
ATOM 790 C CA . LYS A 1 95 ? 21.971 2.583 -5.040 1.00 90.31 95 LYS A CA 1
ATOM 791 C C . LYS A 1 95 ? 21.363 2.445 -3.642 1.00 90.31 95 LYS A C 1
ATOM 793 O O . LYS A 1 95 ? 20.370 1.746 -3.488 1.00 90.31 95 LYS A O 1
ATOM 798 N N . ARG A 1 96 ? 21.907 3.146 -2.641 1.00 89.06 96 ARG A N 1
ATOM 799 C CA . ARG A 1 96 ? 21.418 3.075 -1.255 1.00 89.06 96 ARG A CA 1
ATOM 800 C C . ARG A 1 96 ? 20.021 3.682 -1.107 1.00 89.06 96 ARG A C 1
ATOM 802 O O . ARG A 1 96 ? 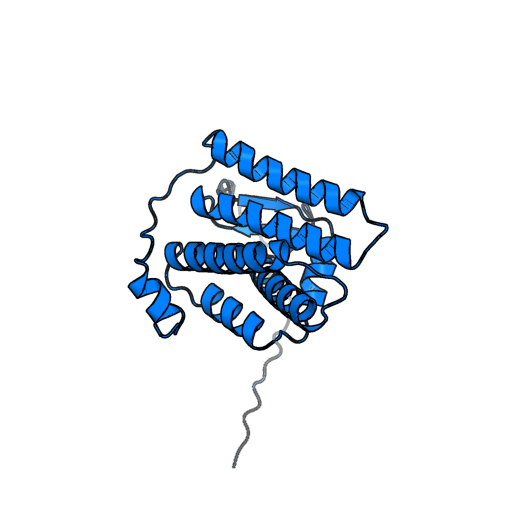19.212 3.161 -0.346 1.00 89.06 96 ARG A O 1
ATOM 809 N N . PHE A 1 97 ? 19.723 4.780 -1.803 1.00 87.88 97 PHE A N 1
ATOM 810 C CA . PHE A 1 97 ? 18.366 5.340 -1.801 1.00 87.88 97 PHE A CA 1
ATOM 811 C C . PHE A 1 97 ? 17.388 4.448 -2.562 1.00 87.88 97 PHE A C 1
ATOM 813 O O . PHE A 1 97 ? 16.280 4.212 -2.082 1.00 87.88 97 PHE A O 1
ATOM 820 N N . MET A 1 98 ? 17.807 3.895 -3.702 1.00 91.50 98 MET A N 1
ATOM 821 C CA . MET A 1 98 ? 16.971 2.968 -4.468 1.00 91.50 98 MET A CA 1
ATOM 822 C C . MET A 1 98 ? 16.660 1.685 -3.688 1.00 91.50 98 MET A C 1
ATOM 824 O O . MET A 1 98 ? 15.533 1.199 -3.741 1.00 91.50 98 MET A O 1
ATOM 828 N N . GLU A 1 99 ? 17.612 1.180 -2.902 1.00 92.94 99 GLU A N 1
ATOM 829 C CA . GLU A 1 99 ? 17.397 0.048 -1.998 1.00 92.94 99 GLU A CA 1
ATOM 830 C C . GLU A 1 99 ? 16.336 0.367 -0.938 1.00 92.94 99 GLU A C 1
ATOM 832 O O . GLU A 1 99 ? 15.389 -0.398 -0.778 1.00 92.94 99 GLU A O 1
ATOM 837 N N . LYS A 1 100 ? 16.410 1.533 -0.281 1.00 93.44 100 LYS A N 1
ATOM 838 C CA . LYS A 1 100 ? 15.370 1.957 0.673 1.00 93.44 100 LYS A CA 1
ATOM 839 C C . LYS A 1 100 ? 13.985 2.024 0.034 1.00 93.44 100 LYS A C 1
ATOM 841 O O . LYS A 1 100 ? 13.023 1.546 0.628 1.00 93.44 100 LYS A O 1
ATOM 846 N N . LEU A 1 101 ? 13.876 2.597 -1.167 1.00 94.69 101 LEU A N 1
ATOM 847 C CA . LEU A 1 101 ? 12.611 2.638 -1.904 1.00 94.69 101 LEU A CA 1
ATOM 848 C C . LEU A 1 101 ? 12.105 1.228 -2.221 1.00 94.69 101 LEU A C 1
ATOM 850 O O . LEU A 1 101 ? 10.923 0.961 -2.029 1.00 94.69 101 LEU A O 1
ATOM 854 N N . SER A 1 102 ? 12.991 0.320 -2.640 1.00 95.69 102 SER A N 1
ATOM 855 C CA . SER A 1 102 ? 12.640 -1.083 -2.883 1.00 95.69 102 SER A CA 1
ATOM 856 C C . SER A 1 102 ? 12.099 -1.763 -1.624 1.00 95.69 102 SER A C 1
ATOM 858 O O . SER A 1 102 ? 11.066 -2.423 -1.700 1.00 95.69 102 SER A O 1
ATOM 860 N N . VAL A 1 103 ? 12.725 -1.546 -0.462 1.00 97.44 103 VAL A N 1
ATOM 861 C CA . VAL A 1 103 ? 12.263 -2.093 0.826 1.00 97.44 103 VAL A CA 1
ATOM 862 C C . VAL A 1 103 ? 10.886 -1.542 1.209 1.00 97.44 103 VAL A C 1
ATOM 864 O O . VAL A 1 103 ? 10.018 -2.299 1.635 1.00 97.44 103 VAL A O 1
ATOM 867 N N . LEU A 1 104 ? 10.651 -0.238 1.035 1.00 97.62 104 LEU A N 1
ATOM 868 C CA . LEU A 1 104 ? 9.346 0.369 1.328 1.00 97.62 104 LEU A CA 1
ATOM 869 C C . LEU A 1 104 ? 8.253 -0.163 0.394 1.00 97.62 104 LEU A C 1
ATOM 871 O O . LEU A 1 104 ? 7.159 -0.478 0.845 1.00 97.62 104 LEU A O 1
ATOM 875 N N . ARG A 1 105 ? 8.550 -0.329 -0.896 1.00 97.56 105 ARG A N 1
ATOM 876 C CA . ARG A 1 105 ? 7.610 -0.924 -1.856 1.00 97.56 105 ARG A CA 1
ATOM 877 C C . ARG A 1 105 ? 7.322 -2.393 -1.541 1.00 97.56 105 ARG A C 1
ATOM 879 O O . ARG A 1 105 ? 6.180 -2.814 -1.652 1.00 97.56 105 ARG A O 1
ATOM 886 N N . GLN A 1 106 ? 8.322 -3.147 -1.080 1.00 98.12 106 GLN A N 1
ATOM 887 C CA . GLN A 1 106 ? 8.128 -4.526 -0.631 1.00 98.12 106 GLN A CA 1
ATOM 888 C C . GLN A 1 106 ? 7.208 -4.604 0.595 1.00 98.12 106 GLN A C 1
ATOM 890 O O . GLN A 1 106 ? 6.330 -5.456 0.650 1.00 98.12 106 GLN A O 1
ATOM 895 N N . ALA A 1 107 ? 7.354 -3.688 1.554 1.00 98.50 107 ALA A N 1
ATOM 896 C CA . ALA A 1 107 ? 6.451 -3.610 2.702 1.00 98.50 107 ALA A CA 1
ATOM 897 C C . ALA A 1 107 ? 5.006 -3.273 2.296 1.00 98.50 107 ALA A C 1
ATOM 899 O O . ALA A 1 107 ? 4.068 -3.830 2.857 1.00 98.50 107 ALA A O 1
ATOM 900 N N . VAL A 1 108 ? 4.822 -2.411 1.289 1.00 98.50 108 VAL A N 1
ATOM 901 C CA . VAL A 1 108 ? 3.505 -2.163 0.685 1.00 98.50 108 VAL A CA 1
ATOM 902 C C . VAL A 1 108 ? 2.951 -3.430 0.031 1.00 98.50 108 VAL A C 1
ATOM 904 O O . VAL A 1 108 ? 1.807 -3.782 0.301 1.00 98.50 108 VAL A O 1
ATOM 907 N N . ALA A 1 109 ? 3.752 -4.141 -0.768 1.00 98.44 109 ALA A N 1
ATOM 908 C CA . ALA A 1 109 ? 3.335 -5.386 -1.415 1.00 98.44 109 ALA A CA 1
ATOM 909 C C . ALA A 1 109 ? 2.917 -6.467 -0.403 1.00 98.44 109 ALA A C 1
ATOM 911 O O . ALA A 1 109 ? 1.908 -7.126 -0.610 1.00 98.44 109 ALA A O 1
ATOM 912 N N . LEU A 1 110 ? 3.622 -6.599 0.726 1.00 98.75 110 LEU A N 1
ATOM 913 C CA . LEU A 1 110 ? 3.228 -7.514 1.806 1.00 98.75 110 LEU A CA 1
ATOM 914 C C . LEU A 1 110 ? 1.850 -7.166 2.396 1.00 98.75 110 LEU A C 1
ATOM 916 O O . LEU A 1 110 ? 1.051 -8.061 2.655 1.00 98.75 110 LEU A O 1
ATOM 920 N N . ILE A 1 111 ? 1.543 -5.873 2.568 1.00 98.50 111 ILE A N 1
ATOM 921 C CA . ILE A 1 111 ? 0.214 -5.430 3.022 1.00 98.50 111 ILE A CA 1
ATOM 922 C C . ILE A 1 111 ? -0.852 -5.761 1.968 1.00 98.50 111 ILE A C 1
ATOM 924 O O . ILE A 1 111 ? -1.889 -6.315 2.321 1.00 98.50 111 ILE A O 1
ATOM 928 N N . PHE A 1 112 ? -0.592 -5.496 0.683 1.00 98.38 112 PHE A N 1
ATOM 929 C CA . PHE A 1 112 ? -1.492 -5.919 -0.399 1.00 98.38 112 PHE A CA 1
ATOM 930 C C . PHE A 1 112 ? -1.741 -7.428 -0.364 1.00 98.38 112 PHE A C 1
ATOM 932 O O . PHE A 1 112 ? -2.886 -7.855 -0.416 1.00 98.38 112 PHE A O 1
ATOM 939 N N . TRP A 1 113 ? -0.684 -8.225 -0.214 1.00 98.12 113 TRP A N 1
ATOM 940 C CA . TRP A 1 113 ? -0.773 -9.680 -0.191 1.00 98.12 113 TRP A CA 1
ATOM 941 C C . TRP A 1 113 ? -1.665 -10.208 0.938 1.00 98.12 113 TRP A C 1
ATOM 943 O O . TRP A 1 113 ? -2.461 -11.106 0.697 1.00 98.12 113 TRP A O 1
ATOM 953 N N . SER A 1 114 ? -1.627 -9.608 2.135 1.00 97.19 114 SER A N 1
ATOM 954 C CA . SER A 1 114 ? -2.537 -10.004 3.229 1.00 97.19 114 SER A CA 1
ATOM 955 C C . SER A 1 114 ? -4.021 -9.721 2.979 1.00 97.19 114 SER A C 1
ATOM 957 O O . SER A 1 114 ? -4.858 -10.215 3.729 1.00 97.19 114 SER A O 1
ATOM 959 N N . HIS A 1 115 ? -4.341 -8.932 1.954 1.00 97.06 115 HIS A N 1
ATOM 960 C CA . HIS A 1 115 ? -5.707 -8.600 1.550 1.00 97.06 115 HIS A CA 1
ATOM 961 C C . HIS A 1 115 ? -6.063 -9.131 0.156 1.00 97.06 115 HIS A C 1
ATOM 963 O O . HIS A 1 115 ? -7.154 -8.853 -0.341 1.00 97.06 115 HIS A O 1
ATOM 969 N N . LEU A 1 116 ? -5.139 -9.850 -0.488 1.00 96.75 116 LEU A N 1
ATOM 970 C CA . LEU A 1 116 ? -5.319 -10.375 -1.831 1.00 96.75 116 LEU A CA 1
ATOM 971 C C . LEU A 1 116 ? -6.207 -11.616 -1.789 1.00 96.75 116 LEU A C 1
ATOM 973 O O . LEU A 1 116 ? -5.886 -12.610 -1.142 1.00 96.75 116 LEU A O 1
ATOM 977 N N . MET A 1 117 ? -7.308 -11.538 -2.521 1.00 95.25 117 MET A N 1
ATOM 978 C CA . MET A 1 117 ? -8.301 -12.584 -2.702 1.00 95.25 117 MET A CA 1
ATOM 979 C C . MET A 1 117 ? -8.362 -12.966 -4.185 1.00 95.25 117 MET A C 1
ATOM 981 O O . MET A 1 117 ? -7.989 -12.176 -5.056 1.00 95.25 117 MET A O 1
ATOM 985 N N . CYS A 1 118 ? -8.823 -14.180 -4.473 1.00 91.62 118 CYS A N 1
ATOM 986 C CA . CYS A 1 118 ? -9.014 -14.672 -5.833 1.00 91.62 118 CYS A CA 1
ATOM 987 C C . CYS A 1 118 ? -10.324 -15.459 -5.897 1.00 91.62 118 CYS A C 1
ATOM 989 O O . CYS A 1 118 ? -10.526 -16.367 -5.087 1.00 91.62 118 CYS A O 1
ATOM 991 N N . ASP A 1 119 ? -11.195 -15.110 -6.843 1.00 90.75 119 ASP A N 1
ATOM 992 C CA . ASP A 1 119 ? -12.415 -15.862 -7.138 1.00 90.75 119 ASP A CA 1
ATOM 993 C C . ASP A 1 119 ? -12.628 -16.014 -8.656 1.00 90.75 119 ASP A C 1
ATOM 995 O O . ASP A 1 119 ? -12.032 -15.297 -9.464 1.00 90.75 119 ASP A O 1
ATOM 999 N N . GLU A 1 120 ? -13.465 -16.978 -9.052 1.00 84.00 120 GLU A N 1
ATOM 1000 C CA . GLU A 1 120 ? -13.700 -17.318 -10.464 1.00 84.00 120 GLU A CA 1
ATOM 1001 C C . GLU A 1 120 ? -14.416 -16.212 -11.264 1.00 84.00 120 GLU A C 1
ATOM 1003 O O . GLU A 1 120 ? -14.328 -16.194 -12.491 1.00 84.00 120 GLU A O 1
ATOM 1008 N N . GLN A 1 121 ? -15.131 -15.296 -10.605 1.00 83.38 121 GLN A N 1
ATOM 1009 C CA . GLN A 1 121 ? -15.959 -14.274 -11.254 1.00 83.38 121 GLN A CA 1
ATOM 1010 C C . GLN A 1 121 ? -15.227 -12.938 -11.436 1.00 83.38 121 GLN A C 1
ATOM 1012 O O . GLN A 1 121 ? -15.382 -12.277 -12.464 1.00 83.38 121 GLN A O 1
ATOM 1017 N N . ARG A 1 122 ? -14.457 -12.515 -10.432 1.00 79.06 122 ARG A N 1
ATOM 1018 C CA . ARG A 1 122 ? -13.782 -11.213 -10.340 1.00 79.06 122 ARG A CA 1
ATOM 1019 C C . ARG A 1 122 ? -12.288 -11.307 -10.635 1.00 79.06 122 ARG A C 1
ATOM 1021 O O . ARG A 1 122 ? -11.663 -10.276 -10.880 1.00 79.06 122 ARG A O 1
ATOM 1028 N N . GLY A 1 123 ? -11.717 -12.512 -10.614 1.00 92.00 123 GLY A N 1
ATOM 1029 C CA . GLY A 1 123 ? -10.275 -12.716 -10.685 1.00 92.00 123 GLY A CA 1
ATOM 1030 C C . GLY A 1 123 ? -9.596 -12.303 -9.379 1.00 92.00 123 GLY A C 1
ATOM 1031 O O . GLY A 1 123 ? -10.109 -12.565 -8.292 1.00 92.00 123 GLY A O 1
ATOM 1032 N N . SER A 1 124 ? -8.428 -11.667 -9.476 1.00 95.44 124 SER A N 1
ATOM 1033 C CA . SER A 1 124 ? -7.666 -11.192 -8.316 1.00 95.44 124 SER A CA 1
ATOM 1034 C C . SER A 1 124 ? -8.172 -9.833 -7.830 1.00 95.44 124 SER A C 1
ATOM 1036 O O . SER A 1 124 ? -8.291 -8.886 -8.608 1.00 95.44 124 SER A O 1
ATOM 1038 N N . TYR A 1 125 ? -8.430 -9.695 -6.532 1.00 95.81 125 TYR A N 1
ATOM 1039 C CA . TYR A 1 125 ? -8.918 -8.445 -5.948 1.00 95.81 125 TYR A CA 1
ATOM 1040 C C . TYR A 1 125 ? -8.416 -8.223 -4.521 1.00 95.81 125 TYR A C 1
ATOM 1042 O O . TYR A 1 125 ? -7.993 -9.143 -3.829 1.00 95.81 125 TYR A O 1
ATOM 1050 N N . ILE A 1 126 ? -8.469 -6.971 -4.079 1.00 95.88 126 ILE A N 1
ATOM 1051 C CA . ILE A 1 126 ? -8.258 -6.567 -2.689 1.00 95.88 126 ILE A CA 1
ATOM 1052 C C . ILE A 1 126 ? -9.617 -6.320 -2.060 1.00 95.88 126 ILE A C 1
ATOM 1054 O O . ILE A 1 126 ? -10.423 -5.597 -2.646 1.00 95.88 126 ILE A O 1
ATOM 1058 N N . SER A 1 127 ? -9.845 -6.884 -0.875 1.00 94.06 127 SER A N 1
ATOM 1059 C CA . SER A 1 127 ? -11.002 -6.562 -0.037 1.00 94.06 127 SER A CA 1
ATOM 1060 C C . SER A 1 127 ? -10.551 -6.071 1.338 1.00 94.06 127 SER A C 1
ATOM 1062 O O . SER A 1 127 ? -9.605 -6.595 1.941 1.00 94.06 127 SER A O 1
ATOM 1064 N N . ASP A 1 128 ? -11.195 -5.013 1.822 1.00 94.00 128 ASP A N 1
ATOM 1065 C CA . ASP A 1 128 ? -10.967 -4.491 3.163 1.00 94.00 128 ASP A CA 1
ATOM 1066 C C . ASP A 1 128 ? -12.181 -3.716 3.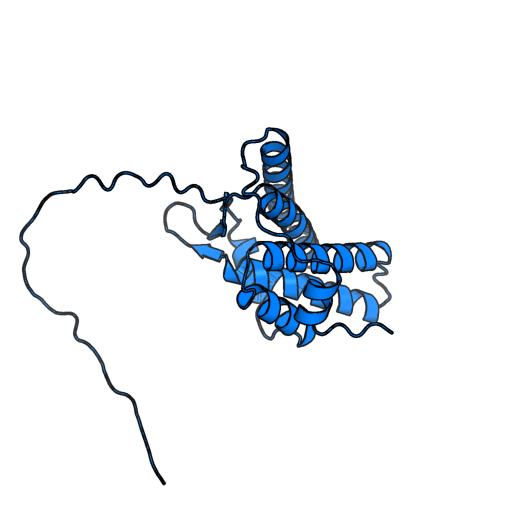697 1.00 94.00 128 ASP A C 1
ATOM 1068 O O . ASP A 1 128 ? -13.123 -3.410 2.974 1.00 94.00 128 ASP A O 1
ATOM 1072 N N . TYR A 1 129 ? -12.141 -3.357 4.977 1.00 89.75 129 TYR A N 1
ATOM 1073 C CA . TYR A 1 129 ? -13.203 -2.627 5.663 1.00 89.75 129 TYR A CA 1
ATOM 1074 C C . TYR A 1 129 ? -13.465 -1.241 5.029 1.00 89.75 129 TYR A C 1
ATOM 1076 O O . TYR A 1 129 ? -12.505 -0.497 4.776 1.00 89.75 129 TYR A O 1
ATOM 1084 N N . PRO A 1 130 ? -14.733 -0.833 4.835 1.00 91.62 130 PRO A N 1
ATOM 1085 C CA . PRO A 1 130 ? -15.142 0.343 4.051 1.00 91.62 130 PRO A CA 1
ATOM 1086 C C . PRO A 1 130 ? -15.017 1.673 4.809 1.00 91.62 130 PRO A C 1
ATOM 1088 O O . PRO A 1 130 ? -15.866 2.553 4.694 1.00 91.62 130 PRO A O 1
ATOM 1091 N N . ASP A 1 131 ? -13.988 1.855 5.630 1.00 94.50 131 ASP A N 1
ATOM 1092 C CA . ASP A 1 131 ? -13.818 3.110 6.364 1.00 94.50 131 ASP A CA 1
ATOM 1093 C C . ASP A 1 131 ? -13.157 4.182 5.500 1.00 94.50 131 ASP A C 1
ATOM 1095 O O . ASP A 1 131 ? -12.104 3.960 4.895 1.00 94.50 131 ASP A O 1
ATOM 1099 N N . LYS A 1 132 ? -13.718 5.393 5.511 1.00 95.12 132 LYS A N 1
ATOM 1100 C CA . LYS A 1 132 ? -13.227 6.541 4.742 1.00 95.12 132 LYS A CA 1
ATOM 1101 C C . LYS A 1 132 ? -11.724 6.776 4.900 1.00 95.12 132 LYS A C 1
ATOM 1103 O O . LYS A 1 132 ? -11.036 7.071 3.916 1.00 95.12 132 LYS A O 1
ATOM 1108 N N . LYS A 1 133 ? -11.192 6.683 6.126 1.00 94.94 133 LYS A N 1
ATOM 1109 C CA . LYS A 1 133 ? -9.759 6.887 6.380 1.00 94.94 133 LYS A CA 1
ATOM 1110 C C . LYS A 1 133 ? -8.972 5.724 5.793 1.00 94.94 133 LYS A C 1
ATOM 1112 O O . LYS A 1 133 ? -7.945 5.966 5.163 1.00 94.94 133 LYS A O 1
ATOM 1117 N N . LYS A 1 134 ? -9.441 4.488 5.950 1.00 95.25 134 LYS A N 1
ATOM 1118 C CA . LYS A 1 134 ? -8.784 3.297 5.398 1.00 95.25 134 LYS A CA 1
ATOM 1119 C C . LYS A 1 134 ? -8.732 3.312 3.870 1.00 95.25 134 LYS A C 1
ATOM 1121 O O . LYS A 1 134 ? -7.646 3.197 3.299 1.00 95.25 134 LYS A O 1
ATOM 1126 N N . VAL A 1 135 ? -9.860 3.578 3.212 1.00 96.44 135 VAL A N 1
ATOM 1127 C CA . VAL A 1 135 ? -9.955 3.670 1.746 1.00 96.44 135 VAL A CA 1
ATOM 1128 C C . VAL A 1 135 ? -9.046 4.765 1.184 1.00 96.44 135 VAL A C 1
ATOM 1130 O O . VAL A 1 135 ? -8.348 4.558 0.189 1.00 96.44 135 VAL A O 1
ATOM 1133 N N . TYR A 1 136 ? -8.959 5.913 1.862 1.00 96.00 136 TYR A N 1
ATOM 1134 C CA . TYR A 1 136 ? -8.028 6.972 1.470 1.00 96.00 136 TYR A CA 1
ATOM 1135 C C . TYR A 1 136 ? -6.562 6.499 1.463 1.00 96.00 136 TYR A C 1
ATOM 1137 O O . TYR A 1 136 ? -5.793 6.861 0.568 1.00 96.00 136 TYR A O 1
ATOM 1145 N N . HIS A 1 137 ? -6.160 5.673 2.434 1.00 97.12 137 HIS A N 1
ATOM 1146 C CA . HIS A 1 137 ? -4.804 5.122 2.472 1.00 97.12 137 HIS A CA 1
ATOM 1147 C C . HIS A 1 137 ? -4.601 4.031 1.417 1.00 97.12 137 HIS A C 1
ATOM 1149 O O . HIS A 1 137 ? -3.534 4.007 0.805 1.00 97.12 137 HIS A O 1
ATOM 1155 N N . TRP A 1 138 ? -5.607 3.198 1.130 1.00 98.00 138 TRP A N 1
ATOM 1156 C CA . TRP A 1 138 ? -5.556 2.246 0.013 1.00 98.00 138 TRP A CA 1
ATOM 1157 C C . TRP A 1 138 ? -5.296 2.931 -1.327 1.00 98.00 138 TRP A C 1
ATOM 1159 O O . TRP A 1 138 ? -4.425 2.490 -2.077 1.00 98.00 138 TRP A O 1
ATOM 1169 N N . ALA A 1 139 ? -5.935 4.075 -1.588 1.00 97.44 139 ALA A N 1
ATOM 1170 C CA . ALA A 1 139 ? -5.621 4.878 -2.768 1.00 97.44 139 ALA A CA 1
ATOM 1171 C C . ALA A 1 139 ? -4.133 5.287 -2.805 1.00 97.44 139 ALA A C 1
ATOM 1173 O O . ALA A 1 139 ? -3.472 5.178 -3.838 1.00 97.44 139 ALA A O 1
ATOM 1174 N N . GLY A 1 140 ? -3.566 5.714 -1.673 1.00 97.69 140 GLY A N 1
ATOM 1175 C CA . GLY A 1 140 ? -2.133 6.006 -1.573 1.00 97.69 140 GLY A CA 1
ATOM 1176 C C . GLY A 1 140 ? -1.249 4.788 -1.867 1.00 97.69 140 GLY A C 1
ATOM 1177 O O . GLY A 1 140 ? -0.257 4.910 -2.582 1.00 97.69 140 GLY A O 1
ATOM 1178 N N . MET A 1 141 ? -1.623 3.615 -1.357 1.00 98.19 141 MET A N 1
ATOM 1179 C CA . MET A 1 141 ? -0.887 2.359 -1.544 1.00 98.19 141 MET A CA 1
ATOM 1180 C C . MET A 1 141 ? -0.903 1.900 -3.010 1.00 98.19 141 MET A C 1
ATOM 1182 O O . MET A 1 141 ? 0.133 1.468 -3.517 1.00 98.19 141 MET A O 1
ATOM 1186 N N . LEU A 1 142 ? -2.024 2.080 -3.721 1.00 97.88 142 LEU A N 1
ATOM 1187 C CA . LEU A 1 142 ? -2.125 1.813 -5.163 1.00 97.88 142 LEU A CA 1
ATOM 1188 C C . LEU A 1 142 ? -1.151 2.673 -5.985 1.00 97.88 142 LEU A C 1
ATOM 1190 O O . LEU A 1 142 ? -0.566 2.178 -6.945 1.00 97.88 142 LEU A O 1
ATOM 1194 N N . ASP A 1 143 ? -0.910 3.933 -5.595 1.00 96.12 143 ASP A N 1
ATOM 1195 C CA . ASP A 1 143 ? 0.089 4.785 -6.266 1.00 96.12 143 ASP A CA 1
ATOM 1196 C C . ASP A 1 143 ? 1.513 4.233 -6.102 1.00 96.12 143 ASP A C 1
ATOM 1198 O O . ASP A 1 143 ? 2.306 4.253 -7.046 1.00 96.12 143 ASP A O 1
ATOM 1202 N N . VAL A 1 144 ? 1.839 3.705 -4.916 1.00 97.44 144 VAL A N 1
ATOM 1203 C CA . VAL A 1 144 ? 3.141 3.070 -4.660 1.00 97.44 144 VAL A CA 1
ATOM 1204 C C . VAL A 1 144 ? 3.299 1.807 -5.501 1.00 97.44 144 VAL A C 1
ATOM 1206 O O . VAL A 1 144 ? 4.346 1.628 -6.125 1.00 97.44 144 VAL A O 1
ATOM 1209 N N . LEU A 1 145 ? 2.264 0.966 -5.553 1.00 97.31 145 LEU A N 1
ATOM 1210 C CA . LEU A 1 145 ? 2.260 -0.268 -6.337 1.00 97.31 145 LEU A CA 1
ATOM 1211 C C . LEU A 1 145 ? 2.422 0.016 -7.836 1.00 97.31 145 LEU A C 1
ATOM 1213 O O . LEU A 1 145 ? 3.295 -0.564 -8.479 1.00 97.31 145 LEU A O 1
ATOM 1217 N N . ALA A 1 146 ? 1.676 0.988 -8.369 1.00 95.62 146 ALA A N 1
ATOM 1218 C CA . ALA A 1 146 ? 1.781 1.409 -9.764 1.00 95.62 146 ALA A CA 1
ATOM 1219 C C . ALA A 1 146 ? 3.198 1.887 -10.120 1.00 95.62 146 ALA A C 1
ATOM 1221 O O . ALA A 1 146 ? 3.736 1.542 -11.173 1.00 95.62 146 ALA A O 1
ATOM 1222 N N . ARG A 1 147 ? 3.841 2.656 -9.230 1.00 93.69 147 ARG A N 1
ATOM 1223 C CA . ARG A 1 147 ? 5.225 3.126 -9.420 1.00 93.69 147 ARG A CA 1
ATOM 1224 C C . ARG A 1 147 ? 6.256 2.011 -9.314 1.00 93.69 147 ARG A C 1
ATOM 1226 O O . ARG A 1 147 ? 7.271 2.071 -10.009 1.00 93.69 147 ARG A O 1
ATOM 1233 N N . ASP A 1 148 ? 6.044 1.045 -8.424 1.00 95.25 148 ASP A N 1
ATOM 1234 C CA . ASP A 1 148 ? 6.925 -0.115 -8.290 1.00 95.25 148 ASP A CA 1
ATOM 1235 C C . ASP A 1 148 ? 6.895 -0.963 -9.561 1.00 95.25 148 ASP A C 1
ATOM 1237 O O . ASP A 1 148 ? 7.940 -1.193 -10.178 1.00 95.25 148 ASP A O 1
ATOM 1241 N N . TYR A 1 149 ? 5.691 -1.309 -10.011 1.00 95.50 149 TYR A N 1
ATOM 1242 C CA . TYR A 1 149 ? 5.469 -2.075 -11.229 1.00 95.50 149 TYR A CA 1
ATOM 1243 C C . TYR A 1 149 ? 6.025 -1.349 -12.468 1.00 95.50 149 TYR A C 1
ATOM 1245 O O . TYR A 1 149 ? 6.846 -1.903 -13.196 1.00 95.50 149 TYR A O 1
ATOM 1253 N N . ALA A 1 150 ? 5.742 -0.051 -12.638 1.00 93.00 150 ALA A N 1
ATOM 1254 C CA . ALA A 1 150 ? 6.302 0.750 -13.737 1.00 93.00 150 ALA A CA 1
ATOM 1255 C C . ALA A 1 150 ? 7.842 0.828 -13.730 1.00 93.00 150 ALA A C 1
ATOM 1257 O O . ALA A 1 150 ? 8.470 1.053 -14.764 1.00 93.00 150 ALA A O 1
ATOM 1258 N N . SER A 1 151 ? 8.476 0.696 -12.559 1.00 89.06 151 SER A N 1
ATOM 1259 C CA . SER A 1 151 ? 9.939 0.737 -12.453 1.00 89.06 151 SER A CA 1
ATOM 1260 C C . SER A 1 151 ? 10.626 -0.564 -12.867 1.00 89.06 151 SER A C 1
ATOM 1262 O O . SER A 1 151 ? 11.831 -0.551 -13.114 1.00 89.06 151 SER A O 1
ATOM 1264 N N . THR A 1 152 ? 9.863 -1.653 -12.954 1.00 85.56 152 THR A N 1
ATOM 1265 C CA . THR A 1 152 ? 10.323 -2.991 -13.346 1.00 85.56 152 THR A CA 1
ATOM 1266 C C . THR A 1 152 ? 9.836 -3.381 -14.746 1.00 85.56 152 THR A C 1
ATOM 1268 O O . THR A 1 152 ? 10.531 -4.127 -15.430 1.00 85.56 152 THR A O 1
ATOM 1271 N N . HIS A 1 153 ? 8.740 -2.779 -15.227 1.00 86.38 153 HIS A N 1
ATOM 1272 C CA . HIS A 1 153 ? 8.093 -3.107 -16.500 1.00 86.38 153 HIS A CA 1
ATOM 1273 C C . HIS A 1 153 ? 7.891 -1.849 -17.368 1.00 86.38 153 HIS A C 1
ATOM 1275 O O . HIS A 1 153 ? 6.902 -1.128 -17.243 1.00 86.38 153 HIS A O 1
ATOM 1281 N N . GLN A 1 154 ? 8.851 -1.551 -18.255 1.00 71.69 154 GLN A N 1
ATOM 1282 C CA . GLN A 1 154 ? 8.861 -0.303 -19.044 1.00 71.69 154 GLN A CA 1
ATOM 1283 C C . GLN A 1 154 ? 7.768 -0.224 -20.129 1.00 71.69 154 GLN A C 1
ATOM 1285 O O . GLN A 1 154 ? 7.455 0.877 -20.590 1.00 71.69 154 GLN A O 1
ATOM 1290 N N . GLU A 1 155 ? 7.184 -1.356 -20.529 1.00 70.88 155 GLU A N 1
ATOM 1291 C CA . GLU A 1 155 ? 6.196 -1.437 -21.616 1.00 70.88 155 GLU A CA 1
ATOM 1292 C C . GLU A 1 155 ? 4.736 -1.468 -21.117 1.00 70.88 155 GLU A C 1
ATOM 1294 O O . GLU A 1 155 ? 3.818 -1.188 -21.886 1.00 70.88 155 GLU A O 1
ATOM 1299 N N . SER A 1 156 ? 4.499 -1.674 -19.818 1.00 79.00 156 SER A N 1
ATOM 1300 C CA . SER A 1 156 ? 3.164 -1.934 -19.255 1.00 79.00 156 SER A CA 1
ATOM 1301 C C . SER A 1 156 ? 2.384 -0.665 -18.878 1.00 79.00 156 SER A C 1
ATOM 1303 O O . SER A 1 156 ? 1.973 -0.462 -17.733 1.00 79.00 156 SER A O 1
ATOM 1305 N N . ARG A 1 157 ? 2.187 0.243 -19.842 1.00 84.88 157 ARG A N 1
ATOM 1306 C CA . ARG A 1 157 ? 1.475 1.518 -19.603 1.00 84.88 157 ARG A CA 1
ATOM 1307 C C . ARG A 1 157 ? 0.001 1.336 -19.244 1.00 84.88 157 ARG A C 1
ATOM 1309 O O . ARG A 1 157 ? -0.518 2.138 -18.472 1.00 84.88 157 ARG A O 1
ATOM 1316 N N . GLU A 1 158 ? -0.650 0.324 -19.805 1.00 91.31 158 GLU A N 1
ATOM 1317 C CA . GLU A 1 158 ? -2.080 0.054 -19.607 1.00 91.31 158 GLU A CA 1
ATOM 1318 C C . GLU A 1 158 ? -2.359 -0.392 -18.171 1.00 91.31 158 GLU A C 1
ATOM 1320 O O . GLU A 1 158 ? -3.119 0.262 -17.464 1.00 91.31 158 GLU A O 1
ATOM 1325 N N . VAL A 1 159 ? -1.616 -1.379 -17.675 1.00 92.81 159 VAL A N 1
ATOM 1326 C CA . VAL A 1 159 ? -1.723 -1.862 -16.290 1.00 92.81 159 VAL A CA 1
ATOM 1327 C C . VAL A 1 159 ? -1.465 -0.750 -15.267 1.00 92.81 159 VAL A C 1
ATOM 1329 O O . VAL A 1 159 ? -2.198 -0.582 -14.291 1.00 92.81 159 VAL A O 1
ATOM 1332 N N . VAL A 1 160 ? -0.447 0.085 -15.503 1.00 93.75 160 VAL A N 1
ATOM 1333 C CA . VAL A 1 160 ? -0.166 1.250 -14.646 1.00 93.75 160 VAL A CA 1
ATOM 1334 C C . VAL A 1 160 ? -1.315 2.264 -14.690 1.00 93.75 160 VAL A C 1
ATOM 1336 O O . VAL A 1 160 ? -1.638 2.883 -13.670 1.00 93.75 160 VAL A O 1
ATOM 1339 N N . HIS A 1 161 ? -1.934 2.452 -15.858 1.00 93.38 161 HIS A N 1
ATOM 1340 C CA . HIS A 1 161 ? -3.094 3.321 -16.015 1.00 93.38 161 HIS A CA 1
ATOM 1341 C C . HIS A 1 161 ? -4.303 2.792 -15.234 1.00 93.38 161 HIS A C 1
ATOM 1343 O O . HIS A 1 161 ? -4.926 3.572 -14.515 1.00 93.38 161 HIS A O 1
ATOM 1349 N N . GLU A 1 162 ? -4.580 1.490 -15.283 1.00 94.50 162 GLU A N 1
ATOM 1350 C CA . GLU A 1 162 ? -5.666 0.858 -14.524 1.00 94.50 162 GLU A CA 1
ATOM 1351 C C . GLU A 1 162 ? -5.504 1.045 -13.012 1.00 94.50 162 GLU A C 1
ATOM 1353 O O . GLU A 1 162 ? -6.441 1.477 -12.337 1.00 94.50 162 GLU A O 1
ATOM 1358 N N . LEU A 1 163 ? -4.292 0.866 -12.475 1.00 95.62 163 LEU A N 1
ATOM 1359 C CA . LEU A 1 163 ? -4.018 1.157 -11.062 1.00 95.62 163 LEU A CA 1
ATOM 1360 C C . LEU A 1 163 ? -4.228 2.638 -10.713 1.00 95.62 163 LEU A C 1
ATOM 1362 O O . LEU A 1 163 ? -4.755 2.969 -9.647 1.00 95.62 163 LEU A O 1
ATOM 1366 N N . CYS A 1 164 ? -3.854 3.554 -11.612 1.00 95.19 164 CYS A N 1
ATOM 1367 C CA . CYS A 1 164 ? -4.114 4.983 -11.428 1.00 95.19 164 CYS A CA 1
ATOM 1368 C C . CYS A 1 164 ? -5.615 5.311 -11.456 1.00 95.19 164 CYS A C 1
ATOM 1370 O O . CYS A 1 164 ? -6.056 6.193 -10.713 1.00 95.19 164 CYS A O 1
ATOM 1372 N N . MET A 1 165 ? -6.390 4.616 -12.292 1.00 96.06 165 MET A N 1
ATOM 1373 C CA . MET A 1 165 ? -7.844 4.747 -12.358 1.00 96.06 165 MET A CA 1
ATOM 1374 C C . MET A 1 165 ? -8.502 4.219 -11.083 1.00 96.06 165 MET A C 1
ATOM 1376 O O . MET A 1 165 ? -9.309 4.936 -10.493 1.00 96.06 165 MET A O 1
ATOM 1380 N N . ALA A 1 166 ? -8.089 3.048 -10.590 1.00 96.12 166 ALA A N 1
ATOM 1381 C CA . ALA A 1 166 ? -8.548 2.504 -9.314 1.00 96.12 166 ALA A CA 1
ATOM 1382 C C . ALA A 1 166 ? -8.252 3.462 -8.147 1.00 96.12 166 ALA A C 1
ATOM 1384 O O . ALA A 1 166 ? -9.143 3.777 -7.360 1.00 96.12 166 ALA A O 1
ATOM 1385 N N . ARG A 1 167 ? -7.034 4.018 -8.082 1.00 96.62 167 ARG A N 1
ATOM 1386 C CA . ARG A 1 167 ? -6.674 5.062 -7.108 1.00 96.62 167 ARG A CA 1
ATOM 1387 C C . ARG A 1 167 ? -7.616 6.264 -7.182 1.00 96.62 167 ARG A C 1
ATOM 1389 O O . ARG A 1 167 ? -8.055 6.753 -6.144 1.00 96.62 167 ARG A O 1
ATOM 1396 N N . ASN A 1 168 ? -7.847 6.804 -8.380 1.00 96.62 168 ASN A N 1
ATOM 1397 C CA . ASN A 1 168 ? -8.682 7.995 -8.554 1.00 96.62 168 ASN A CA 1
ATOM 1398 C C . ASN A 1 168 ? -10.125 7.715 -8.137 1.00 96.62 168 ASN A C 1
ATOM 1400 O O . ASN A 1 168 ? -10.670 8.490 -7.359 1.00 96.62 168 ASN A O 1
ATOM 1404 N N . ARG A 1 169 ? -10.674 6.565 -8.547 1.00 96.88 169 ARG A N 1
ATOM 1405 C CA . ARG A 1 169 ? -11.995 6.095 -8.128 1.00 96.88 169 ARG A CA 1
ATOM 1406 C C . ARG A 1 169 ? -12.132 6.107 -6.606 1.00 96.88 169 ARG A C 1
ATOM 1408 O O . ARG A 1 169 ? -13.008 6.793 -6.098 1.00 96.88 169 ARG A O 1
ATOM 1415 N N . LEU A 1 170 ? -11.225 5.453 -5.875 1.00 96.69 170 LEU A N 1
ATOM 1416 C CA . LEU A 1 170 ? -11.289 5.421 -4.406 1.00 96.69 170 LEU A CA 1
ATOM 1417 C C . LEU A 1 170 ? -11.247 6.825 -3.778 1.00 96.69 170 LEU A C 1
ATOM 1419 O O . LEU A 1 170 ? -11.943 7.101 -2.802 1.00 96.69 170 LEU A O 1
ATOM 1423 N N . ARG A 1 171 ? -10.436 7.742 -4.326 1.00 96.44 171 ARG A N 1
ATOM 1424 C CA . ARG A 1 171 ? -10.372 9.132 -3.836 1.00 96.44 171 ARG A CA 1
ATOM 1425 C C . ARG A 1 171 ? -11.660 9.903 -4.104 1.00 96.44 171 ARG A C 1
ATOM 1427 O O . ARG A 1 171 ? -12.084 10.681 -3.245 1.00 96.44 171 ARG A O 1
ATOM 1434 N N . ASP A 1 172 ? -12.248 9.710 -5.276 1.00 96.62 172 ASP A N 1
ATOM 1435 C CA . ASP A 1 172 ? -13.495 10.357 -5.662 1.00 96.62 172 ASP A CA 1
ATOM 1436 C C . ASP A 1 172 ? -14.650 9.828 -4.806 1.00 96.62 172 ASP A C 1
ATOM 1438 O O . ASP A 1 172 ? -15.388 10.628 -4.237 1.00 96.62 172 ASP A O 1
ATOM 1442 N N . GLU A 1 173 ? -14.732 8.513 -4.592 1.00 95.25 173 GLU A N 1
ATOM 1443 C CA . GLU A 1 173 ? -15.731 7.876 -3.725 1.00 95.25 173 GLU A CA 1
ATOM 1444 C C . GLU A 1 173 ? -15.637 8.382 -2.270 1.00 95.25 173 GLU A C 1
ATOM 1446 O O . GLU A 1 173 ? -16.641 8.756 -1.658 1.00 95.25 173 GLU A O 1
ATOM 1451 N N . VAL A 1 174 ? -14.419 8.509 -1.727 1.00 95.62 174 VAL A N 1
ATOM 1452 C CA . VAL A 1 174 ? -14.167 9.137 -0.413 1.00 95.62 174 VAL A CA 1
ATOM 1453 C C . VAL A 1 174 ? -14.623 10.601 -0.369 1.00 95.62 174 VAL A C 1
ATOM 1455 O O . VAL A 1 174 ? -15.122 11.067 0.660 1.00 95.62 174 VAL A O 1
ATOM 1458 N N . THR A 1 175 ? -14.442 11.346 -1.461 1.00 95.12 175 THR A N 1
ATOM 1459 C CA . THR A 1 175 ? -14.831 12.764 -1.556 1.00 95.12 175 THR A CA 1
ATOM 1460 C C . THR A 1 175 ? -16.346 12.925 -1.655 1.00 95.12 175 THR A C 1
ATOM 1462 O O . THR A 1 175 ? -16.903 13.858 -1.081 1.00 95.12 175 THR A O 1
ATOM 1465 N N . GLN A 1 176 ? -17.008 11.995 -2.341 1.00 95.88 176 GLN A N 1
ATOM 1466 C CA . GLN A 1 176 ? -18.462 11.918 -2.473 1.00 95.88 176 GLN A CA 1
ATOM 1467 C C . GLN A 1 176 ? -19.152 11.416 -1.196 1.00 95.88 176 GLN A C 1
ATOM 1469 O O . GLN A 1 176 ? -20.365 11.555 -1.074 1.00 95.88 176 GLN A O 1
ATOM 1474 N N . GLY A 1 177 ? -18.393 10.884 -0.233 1.00 93.44 177 GLY A N 1
ATOM 1475 C CA . GLY A 1 177 ? -18.937 10.383 1.029 1.00 93.44 177 GLY A CA 1
ATOM 1476 C C . GLY A 1 177 ? -19.579 9.002 0.912 1.00 93.44 177 GLY A C 1
ATOM 1477 O O . GLY A 1 177 ? -20.431 8.681 1.730 1.00 93.44 177 GLY A O 1
ATOM 1478 N N . ILE A 1 178 ? -19.173 8.204 -0.084 1.00 93.88 178 ILE A N 1
ATOM 1479 C CA . ILE A 1 178 ? -19.639 6.819 -0.257 1.00 93.88 178 ILE A CA 1
ATOM 1480 C C . ILE A 1 178 ? -19.211 5.957 0.935 1.00 93.88 178 ILE A C 1
ATOM 1482 O O . ILE A 1 178 ? -19.993 5.158 1.434 1.00 93.88 178 ILE A O 1
ATOM 1486 N N . TYR A 1 179 ? -17.989 6.165 1.426 1.00 92.81 179 TYR A N 1
ATOM 1487 C CA . TYR A 1 179 ? -17.471 5.448 2.586 1.00 92.81 179 TYR A CA 1
ATOM 1488 C C . TYR A 1 179 ? -17.769 6.210 3.886 1.00 92.81 179 TYR A C 1
ATOM 1490 O O . TYR A 1 179 ? -17.413 7.397 3.981 1.00 92.81 179 TYR A O 1
ATOM 1498 N N . PRO A 1 180 ? -18.370 5.558 4.900 1.00 92.88 180 PRO A N 1
ATOM 1499 C CA . PRO A 1 180 ? -18.610 6.171 6.200 1.00 92.88 180 PRO A CA 1
ATOM 1500 C C . PRO A 1 180 ? -17.297 6.470 6.935 1.00 92.88 180 PRO A C 1
ATOM 1502 O O . PRO A 1 180 ? -16.273 5.818 6.726 1.00 92.88 180 PRO A O 1
ATOM 1505 N N . ASP A 1 181 ? -17.323 7.461 7.827 1.00 92.56 181 ASP A N 1
ATOM 1506 C CA . ASP A 1 181 ? -16.310 7.564 8.879 1.00 92.56 181 ASP A CA 1
ATOM 1507 C C . ASP A 1 181 ? -16.793 6.728 10.064 1.00 92.56 181 ASP A C 1
ATOM 1509 O O . ASP A 1 181 ? -17.770 7.088 10.716 1.00 92.56 181 ASP A O 1
ATOM 1513 N N . LEU A 1 182 ? -16.134 5.598 10.315 1.00 88.25 182 LEU A N 1
ATOM 1514 C CA . LEU A 1 182 ? -16.540 4.647 11.352 1.00 88.25 182 LEU A CA 1
ATOM 1515 C C . LEU A 1 182 ? -15.981 5.012 12.736 1.00 88.25 182 LEU A C 1
ATOM 1517 O O . LEU A 1 182 ? -16.062 4.223 13.673 1.00 88.25 182 LEU A O 1
ATOM 1521 N N . GLU A 1 183 ? -15.396 6.208 12.861 1.00 88.50 183 GLU A N 1
ATOM 1522 C CA . GLU A 1 183 ? -14.917 6.801 14.112 1.00 88.50 183 GLU A CA 1
ATOM 1523 C C . GLU A 1 183 ? -13.938 5.913 14.896 1.00 88.50 183 GLU A C 1
ATOM 1525 O O . GLU A 1 183 ? -13.842 5.991 16.123 1.00 88.50 183 GLU A O 1
ATOM 1530 N N . PHE A 1 184 ? -13.145 5.096 14.192 1.00 83.19 184 PHE A N 1
ATOM 1531 C CA . PHE A 1 184 ? -12.134 4.274 14.847 1.00 83.19 184 PHE A CA 1
ATOM 1532 C C . PHE A 1 184 ? -11.187 5.135 15.693 1.00 83.19 184 PHE A C 1
ATOM 1534 O O . PHE A 1 184 ? -10.665 6.143 15.192 1.00 83.19 184 PHE A O 1
ATOM 1541 N N . PRO A 1 185 ? -10.905 4.733 16.946 1.00 89.75 185 PRO A N 1
ATOM 1542 C CA . PRO A 1 185 ? -9.977 5.458 17.792 1.00 89.75 185 PRO A CA 1
ATOM 1543 C C . PRO A 1 185 ? -8.587 5.417 17.155 1.00 89.75 185 PRO A C 1
ATOM 1545 O O . PRO A 1 185 ? -7.947 4.366 17.055 1.00 89.75 185 PRO A O 1
ATOM 1548 N N . ILE A 1 186 ? -8.129 6.580 16.695 1.00 91.62 186 ILE A N 1
ATOM 1549 C CA . ILE A 1 186 ? -6.776 6.752 16.181 1.00 91.62 186 ILE A CA 1
ATOM 1550 C C . ILE A 1 186 ? -5.841 6.869 17.386 1.00 91.62 186 ILE A C 1
ATOM 1552 O O . ILE A 1 186 ? -6.040 7.770 18.207 1.00 91.62 186 ILE A O 1
ATOM 1556 N N . PRO A 1 187 ? -4.826 5.996 17.511 1.00 93.56 187 PRO A N 1
ATOM 1557 C CA . PRO A 1 187 ? -3.879 6.083 18.609 1.00 93.56 187 PRO A CA 1
ATOM 1558 C C . PRO A 1 187 ? -3.131 7.415 18.555 1.00 93.56 187 PRO A C 1
ATOM 1560 O O . PRO A 1 187 ? -2.817 7.946 17.484 1.00 93.56 187 PRO A O 1
ATOM 1563 N N . SER A 1 188 ? -2.803 7.940 19.727 1.00 93.75 188 SER A N 1
ATOM 1564 C CA . SER A 1 188 ? -1.907 9.078 19.876 1.00 93.75 188 SER A CA 1
ATOM 1565 C C . SER A 1 188 ? -0.527 8.781 19.278 1.00 93.75 188 SER A C 1
ATOM 1567 O O . SER A 1 188 ? -0.125 7.637 19.047 1.00 93.75 188 SER A O 1
ATOM 1569 N N . VAL A 1 189 ? 0.251 9.841 19.048 1.00 91.81 189 VAL A N 1
ATOM 1570 C CA . VAL A 1 189 ? 1.618 9.717 18.520 1.00 91.81 189 VAL A CA 1
ATOM 1571 C C . VAL A 1 189 ? 2.503 8.867 19.438 1.00 91.81 189 VAL A C 1
ATOM 1573 O O . VAL A 1 189 ? 3.335 8.110 18.943 1.00 91.81 189 VAL A O 1
ATOM 1576 N N . GLU A 1 190 ? 2.342 8.982 20.756 1.00 92.69 190 GLU A N 1
ATOM 1577 C CA . GLU A 1 190 ? 3.116 8.210 21.733 1.00 92.69 190 GLU A CA 1
ATOM 1578 C C . GLU A 1 190 ? 2.720 6.735 21.731 1.00 92.69 190 GLU A C 1
ATOM 1580 O O . GLU A 1 190 ? 3.597 5.877 21.650 1.00 92.69 190 GLU A O 1
ATOM 1585 N N . GLU A 1 191 ? 1.419 6.429 21.718 1.00 94.06 191 GLU A N 1
ATOM 1586 C CA . GLU A 1 191 ? 0.925 5.053 21.587 1.00 94.06 191 GLU A CA 1
ATOM 1587 C C . GLU A 1 191 ? 1.436 4.401 20.303 1.00 94.06 191 GLU A C 1
ATOM 1589 O O . GLU A 1 191 ? 1.944 3.281 20.336 1.00 94.06 191 GLU A O 1
ATOM 1594 N N . PHE A 1 192 ? 1.389 5.124 19.180 1.00 95.25 192 PHE A N 1
ATOM 1595 C CA . PHE A 1 192 ? 1.906 4.622 17.913 1.00 95.25 192 PHE A CA 1
ATOM 1596 C C . PHE A 1 192 ? 3.423 4.394 17.945 1.00 95.25 192 PHE A C 1
ATOM 1598 O O . PHE A 1 192 ? 3.898 3.359 17.478 1.00 95.25 192 PHE A O 1
ATOM 1605 N N . LYS A 1 193 ? 4.207 5.321 18.512 1.00 91.75 193 LYS A N 1
ATOM 1606 C CA 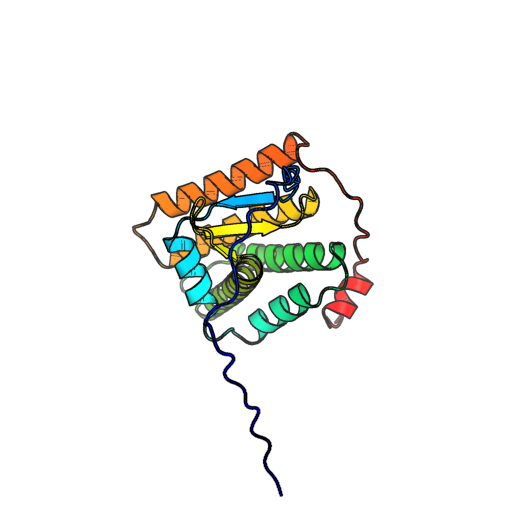. LYS A 1 193 ? 5.667 5.161 18.648 1.00 91.75 193 LYS A CA 1
ATOM 1607 C C . LYS A 1 193 ? 6.031 3.968 19.524 1.00 91.75 193 LYS A C 1
ATOM 1609 O O . LYS A 1 193 ? 6.910 3.197 19.141 1.00 91.75 193 LYS A O 1
ATOM 1614 N N . ASN A 1 194 ? 5.341 3.806 20.652 1.00 93.81 194 ASN A N 1
ATOM 1615 C CA . ASN A 1 194 ? 5.513 2.669 21.551 1.00 93.81 194 ASN A CA 1
ATOM 1616 C C . ASN A 1 194 ? 5.170 1.364 20.829 1.00 93.81 194 ASN A C 1
ATOM 1618 O O . ASN A 1 194 ? 5.962 0.425 20.848 1.00 93.81 194 ASN A O 1
ATOM 1622 N N . TYR A 1 195 ? 4.047 1.332 20.108 1.00 95.75 195 TYR A N 1
ATOM 1623 C CA . TYR A 1 195 ? 3.651 0.178 19.307 1.00 95.75 195 TYR A CA 1
ATOM 1624 C C . TYR A 1 195 ? 4.692 -0.167 18.233 1.00 95.75 195 TYR A C 1
ATOM 1626 O O . TYR A 1 195 ? 5.058 -1.330 18.065 1.00 95.75 195 TYR A O 1
ATOM 1634 N N . MET A 1 196 ? 5.224 0.840 17.538 1.00 93.25 196 MET A N 1
ATOM 1635 C CA . MET A 1 196 ? 6.246 0.690 16.500 1.00 93.25 196 MET A CA 1
ATOM 1636 C C . MET A 1 196 ? 7.673 0.565 17.049 1.00 93.25 196 MET A C 1
ATOM 1638 O O . MET A 1 196 ? 8.609 0.570 16.248 1.00 93.25 196 MET A O 1
ATOM 1642 N N . ASN A 1 197 ? 7.872 0.459 18.368 1.00 91.31 197 ASN A N 1
ATOM 1643 C CA . ASN A 1 197 ? 9.189 0.409 19.016 1.00 91.31 197 ASN A CA 1
ATOM 1644 C C . ASN A 1 197 ? 10.168 1.498 18.511 1.00 91.31 197 ASN A C 1
ATOM 1646 O O . ASN A 1 197 ? 11.371 1.257 18.389 1.00 91.31 197 ASN A O 1
ATOM 1650 N N . ILE A 1 198 ? 9.664 2.692 18.176 1.00 84.06 198 ILE A N 1
ATOM 1651 C CA . ILE A 1 198 ? 10.481 3.806 17.679 1.00 84.06 198 ILE A CA 1
ATOM 1652 C C . ILE A 1 198 ? 10.974 4.596 18.888 1.00 84.06 198 ILE A C 1
ATOM 1654 O O . ILE A 1 198 ? 10.193 5.291 19.539 1.00 84.06 198 ILE A O 1
ATOM 1658 N N . GLN A 1 199 ? 12.272 4.514 19.182 1.00 63.41 199 GLN A N 1
ATOM 1659 C CA . GLN A 1 199 ? 12.868 5.339 20.230 1.00 63.41 199 GLN A CA 1
ATOM 1660 C C . GLN A 1 199 ? 12.904 6.810 19.802 1.00 63.41 199 GLN A C 1
ATOM 1662 O O . GLN A 1 199 ? 13.259 7.142 18.670 1.00 63.41 199 GLN A O 1
ATOM 1667 N N . VAL A 1 200 ? 12.515 7.691 20.723 1.00 44.12 200 VAL A N 1
ATOM 1668 C CA . VAL A 1 200 ? 12.701 9.135 20.581 1.00 44.12 200 VAL A CA 1
ATOM 1669 C C . VAL A 1 200 ? 14.159 9.424 20.922 1.00 44.12 200 VAL A C 1
ATOM 1671 O O . VAL A 1 200 ? 14.545 9.307 22.083 1.00 44.12 200 VAL A O 1
ATOM 1674 N N . CYS A 1 201 ? 14.960 9.732 19.904 1.00 36.84 201 CYS A N 1
ATOM 1675 C CA . CYS A 1 201 ? 16.240 10.409 20.094 1.00 36.84 201 CYS A CA 1
ATOM 1676 C C . CYS A 1 201 ? 16.008 11.914 20.232 1.00 36.84 201 CYS A C 1
ATOM 1678 O O . CYS A 1 201 ? 15.145 12.436 19.484 1.00 36.84 201 CYS A O 1
#